Protein AF-A0A932N4Z3-F1 (afdb_monomer_lite)

Structure (mmCIF, N/CA/C/O backbone):
data_AF-A0A932N4Z3-F1
#
_entry.id   AF-A0A932N4Z3-F1
#
loop_
_atom_site.group_PDB
_atom_site.id
_atom_site.type_symbol
_atom_site.label_atom_id
_atom_site.label_alt_id
_atom_site.label_comp_id
_atom_site.label_asym_id
_atom_site.label_entity_id
_atom_site.label_seq_id
_atom_site.pdbx_PDB_ins_code
_atom_site.Cartn_x
_atom_site.Cartn_y
_atom_site.Cartn_z
_atom_site.occupancy
_atom_site.B_iso_or_equiv
_atom_site.auth_seq_id
_atom_site.auth_comp_id
_atom_site.auth_asym_id
_atom_site.auth_atom_id
_atom_site.pdbx_PDB_model_num
ATOM 1 N N . MET A 1 1 ? -6.046 12.606 -3.246 1.00 59.09 1 MET A N 1
ATOM 2 C CA . MET A 1 1 ? -4.995 11.668 -2.800 1.00 59.09 1 MET A CA 1
ATOM 3 C C . MET A 1 1 ? -4.104 11.372 -3.990 1.00 59.09 1 MET A C 1
ATOM 5 O O . MET A 1 1 ? -4.649 11.216 -5.079 1.00 59.09 1 MET A O 1
ATOM 9 N N . GLY A 1 2 ? -2.785 11.399 -3.801 1.00 78.94 2 GLY A N 1
ATOM 10 C CA . GLY A 1 2 ? -1.809 11.045 -4.831 1.00 78.94 2 GLY A CA 1
ATOM 11 C C . GLY A 1 2 ? -1.187 9.676 -4.557 1.00 78.94 2 GLY A C 1
ATOM 12 O O . GLY A 1 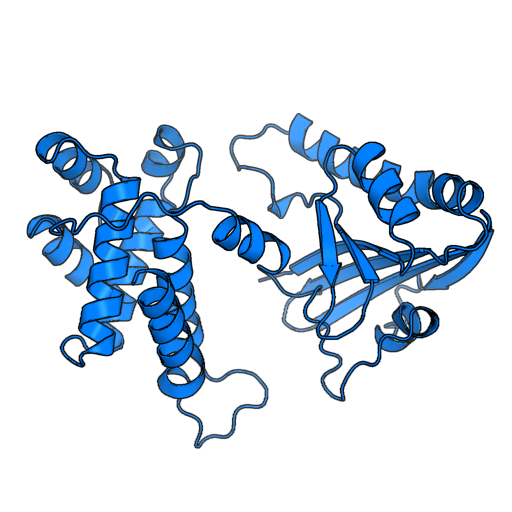2 ? -1.298 9.167 -3.442 1.00 78.94 2 GLY A O 1
ATOM 13 N N . TYR A 1 3 ? -0.580 9.077 -5.574 1.00 85.31 3 TYR A N 1
ATOM 14 C CA . TYR A 1 3 ? 0.259 7.887 -5.458 1.00 85.31 3 TYR A CA 1
ATOM 15 C C . TYR A 1 3 ? 1.527 8.113 -6.272 1.00 85.31 3 TYR A C 1
ATOM 17 O O . TYR A 1 3 ? 1.455 8.639 -7.381 1.00 85.31 3 TYR A O 1
ATOM 25 N N . GLN A 1 4 ? 2.669 7.708 -5.730 1.00 91.62 4 GLN A N 1
ATOM 26 C CA . GLN A 1 4 ? 3.950 7.813 -6.409 1.00 91.62 4 GLN A CA 1
ATOM 27 C C . GLN A 1 4 ? 4.722 6.502 -6.282 1.00 91.62 4 GLN A C 1
ATOM 29 O O . GLN A 1 4 ? 4.824 5.930 -5.194 1.00 91.62 4 GLN A O 1
ATOM 34 N N . PHE A 1 5 ? 5.294 6.050 -7.393 1.00 94.69 5 PHE A N 1
ATOM 35 C CA . PHE A 1 5 ? 6.191 4.901 -7.444 1.00 94.69 5 PHE A CA 1
ATOM 36 C C . PHE A 1 5 ? 7.445 5.277 -8.218 1.00 94.69 5 PHE A C 1
ATOM 38 O O . PHE A 1 5 ? 7.355 5.799 -9.322 1.00 94.69 5 PHE A O 1
ATOM 45 N N . GLN A 1 6 ? 8.610 4.938 -7.679 1.00 96.12 6 GLN A N 1
ATOM 46 C CA . GLN A 1 6 ? 9.860 4.936 -8.429 1.00 96.12 6 GLN A CA 1
ATOM 47 C C . GLN A 1 6 ? 10.565 3.620 -8.175 1.00 96.12 6 GLN A C 1
ATOM 49 O O . GLN A 1 6 ? 10.565 3.127 -7.049 1.00 96.12 6 GLN A O 1
ATOM 54 N N . GLY A 1 7 ? 11.148 3.033 -9.211 1.00 97.19 7 GLY A N 1
ATOM 55 C CA . GLY A 1 7 ? 11.779 1.735 -9.058 1.00 97.19 7 GLY A CA 1
ATOM 56 C C . GLY A 1 7 ? 12.125 1.069 -10.372 1.00 97.19 7 GLY A C 1
ATOM 57 O O . GLY A 1 7 ? 11.931 1.634 -11.447 1.00 97.19 7 GLY A O 1
ATOM 58 N N . LEU A 1 8 ? 12.630 -0.159 -10.282 1.00 97.56 8 LEU A N 1
ATOM 59 C CA . LEU A 1 8 ? 12.941 -0.977 -11.450 1.00 97.56 8 LEU A CA 1
ATOM 60 C C . LEU A 1 8 ? 12.200 -2.310 -11.427 1.00 97.56 8 LEU A C 1
ATOM 62 O O . LEU A 1 8 ? 11.891 -2.868 -10.375 1.00 97.56 8 LEU A O 1
ATOM 66 N N . LEU A 1 9 ? 11.967 -2.837 -12.621 1.00 98.44 9 LEU A N 1
ATOM 67 C CA . LEU A 1 9 ? 11.373 -4.136 -12.871 1.00 98.44 9 LEU A CA 1
ATOM 68 C C . LEU A 1 9 ? 12.342 -4.985 -13.694 1.00 98.44 9 LEU A C 1
ATOM 70 O O . LEU A 1 9 ? 12.965 -4.504 -14.645 1.00 98.44 9 LEU A O 1
ATOM 74 N N . THR A 1 10 ? 12.467 -6.260 -13.338 1.00 98.56 10 THR A N 1
ATOM 75 C CA . THR A 1 10 ? 13.260 -7.238 -14.091 1.00 98.56 10 THR A CA 1
ATOM 76 C C . THR A 1 10 ? 12.755 -8.666 -13.889 1.00 98.56 10 THR A C 1
ATOM 78 O O . THR A 1 10 ? 12.252 -9.015 -12.825 1.00 98.56 10 THR A O 1
ATOM 81 N N . THR A 1 11 ? 12.918 -9.530 -14.890 1.00 98.25 11 THR A N 1
ATOM 82 C CA . THR A 1 11 ? 12.701 -10.981 -14.739 1.00 98.25 11 THR A CA 1
ATOM 83 C C . THR A 1 11 ? 13.913 -11.690 -14.120 1.00 98.25 11 THR A C 1
ATOM 85 O O . THR A 1 11 ? 13.844 -12.876 -13.801 1.00 98.25 11 THR A O 1
ATOM 88 N N . HIS A 1 12 ? 15.038 -10.988 -13.933 1.00 98.31 12 HIS A N 1
ATOM 89 C CA . HIS A 1 12 ? 16.293 -11.574 -13.470 1.00 98.31 12 HIS A CA 1
ATOM 90 C C . HIS A 1 12 ? 16.444 -11.479 -11.944 1.00 98.31 12 HIS A C 1
ATOM 92 O O . HIS A 1 12 ? 16.801 -10.431 -11.404 1.00 98.31 12 HIS A O 1
ATOM 98 N N . ALA A 1 13 ? 16.246 -12.601 -11.246 1.00 97.94 13 ALA A N 1
ATOM 99 C CA . ALA A 1 13 ? 16.293 -12.669 -9.781 1.00 97.94 13 ALA A CA 1
ATOM 100 C C . ALA A 1 13 ? 17.602 -12.120 -9.183 1.00 97.94 13 ALA A C 1
ATOM 102 O O . ALA A 1 13 ? 17.566 -11.347 -8.227 1.00 97.94 13 ALA A O 1
ATOM 103 N N . ASP A 1 14 ? 18.756 -12.464 -9.766 1.00 98.38 14 ASP A N 1
ATOM 104 C CA . ASP A 1 14 ? 20.044 -11.999 -9.233 1.00 98.38 14 ASP A CA 1
ATOM 105 C C . ASP A 1 14 ? 20.245 -10.487 -9.394 1.00 98.38 14 ASP A C 1
ATOM 107 O O . ASP A 1 14 ? 20.866 -9.869 -8.533 1.00 98.38 14 ASP A O 1
ATOM 111 N N . ALA A 1 15 ? 19.678 -9.875 -10.441 1.00 98.31 15 ALA A N 1
ATOM 112 C CA . ALA A 1 15 ? 19.762 -8.432 -10.641 1.00 98.31 15 ALA A CA 1
ATOM 113 C C . ALA A 1 15 ? 18.883 -7.695 -9.620 1.00 98.31 15 ALA A C 1
ATOM 115 O O . ALA A 1 15 ? 19.320 -6.709 -9.031 1.00 98.31 15 ALA A O 1
ATOM 116 N N . ALA A 1 16 ? 17.681 -8.215 -9.343 1.00 98.06 16 ALA A N 1
ATOM 117 C CA . ALA A 1 16 ? 16.812 -7.692 -8.289 1.00 98.06 16 ALA A CA 1
ATOM 118 C C . ALA A 1 16 ? 17.456 -7.823 -6.897 1.00 98.06 16 ALA A C 1
ATOM 120 O O . ALA A 1 16 ? 17.446 -6.879 -6.113 1.00 98.06 16 ALA A O 1
ATOM 121 N N . LYS A 1 17 ? 18.094 -8.962 -6.608 1.00 96.94 17 LYS A N 1
ATOM 122 C CA . LYS A 1 17 ? 18.828 -9.168 -5.354 1.00 96.94 17 LYS A CA 1
ATOM 123 C C . LYS A 1 17 ? 20.043 -8.245 -5.230 1.00 96.94 17 LYS A C 1
ATOM 125 O O . LYS A 1 17 ? 20.313 -7.721 -4.153 1.00 96.94 17 LYS A O 1
ATOM 130 N N . ALA A 1 18 ? 20.786 -8.040 -6.316 1.00 98.00 18 ALA A N 1
ATOM 131 C CA . ALA A 1 18 ? 21.909 -7.108 -6.329 1.00 98.00 18 ALA A CA 1
ATOM 132 C C . ALA A 1 18 ? 21.445 -5.660 -6.106 1.00 98.00 18 ALA A C 1
ATOM 134 O O . ALA A 1 18 ? 22.102 -4.925 -5.374 1.00 98.00 18 ALA A O 1
ATOM 135 N N . ALA A 1 19 ? 20.298 -5.273 -6.674 1.00 97.50 19 ALA A N 1
ATOM 136 C CA . ALA A 1 19 ? 19.660 -3.984 -6.420 1.00 97.50 19 ALA A CA 1
ATOM 137 C C . ALA A 1 19 ? 19.316 -3.791 -4.932 1.00 97.50 19 ALA A C 1
ATOM 139 O O . ALA A 1 19 ? 19.702 -2.780 -4.352 1.00 97.50 19 ALA A O 1
ATOM 140 N N . GLU A 1 20 ? 18.673 -4.778 -4.298 1.00 94.81 20 GLU A N 1
ATOM 141 C CA . GLU A 1 20 ? 18.343 -4.764 -2.861 1.00 94.81 20 GLU A CA 1
ATOM 142 C C . GLU A 1 20 ? 19.580 -4.557 -1.976 1.00 94.81 20 GLU A C 1
ATOM 144 O O . GLU A 1 20 ? 19.581 -3.766 -1.037 1.00 94.81 20 GLU A O 1
ATOM 149 N N . GLN A 1 21 ? 20.667 -5.266 -2.291 1.00 94.25 21 GLN A N 1
ATOM 150 C CA . GLN A 1 21 ? 21.916 -5.185 -1.532 1.00 94.25 21 GLN A CA 1
ATOM 151 C C . GLN A 1 21 ? 22.651 -3.860 -1.745 1.00 94.25 21 GLN A C 1
ATOM 153 O O . GLN A 1 21 ? 23.374 -3.408 -0.856 1.00 94.25 21 GLN A O 1
ATOM 158 N N . ARG A 1 22 ? 22.502 -3.265 -2.933 1.00 96.56 22 ARG A N 1
ATOM 159 C CA . ARG A 1 22 ? 23.161 -2.018 -3.331 1.00 96.56 22 ARG A CA 1
ATOM 160 C C . ARG A 1 22 ? 22.462 -0.794 -2.761 1.00 96.56 22 ARG A C 1
ATOM 162 O O . ARG A 1 22 ? 23.139 0.116 -2.290 1.00 96.56 22 ARG A O 1
ATOM 169 N N . TRP A 1 23 ? 21.135 -0.776 -2.799 1.00 95.62 23 TRP A N 1
ATOM 170 C CA . TRP A 1 23 ? 20.321 0.375 -2.427 1.00 95.62 23 TRP A CA 1
ATOM 171 C C . TRP A 1 23 ? 19.527 0.054 -1.171 1.00 95.62 23 TRP A C 1
ATOM 173 O O . TRP A 1 23 ? 18.443 -0.522 -1.215 1.00 95.62 23 TRP A O 1
ATOM 183 N N . ARG A 1 24 ? 20.106 0.437 -0.032 1.00 86.81 24 ARG A N 1
ATOM 184 C CA . ARG A 1 24 ? 19.730 -0.008 1.317 1.00 86.81 24 ARG A CA 1
ATOM 185 C C . ARG A 1 24 ? 18.252 0.171 1.667 1.00 86.81 24 ARG A C 1
ATOM 187 O O . ARG A 1 24 ? 17.744 -0.569 2.503 1.00 86.81 24 ARG A O 1
ATOM 194 N N . TYR A 1 25 ? 17.607 1.182 1.100 1.00 87.44 25 TYR A N 1
ATOM 195 C CA . TYR A 1 25 ? 16.218 1.524 1.404 1.00 87.44 25 TYR A CA 1
ATOM 196 C C . TYR A 1 25 ? 15.229 1.055 0.335 1.00 87.44 25 TYR A C 1
ATOM 198 O O . TYR A 1 25 ? 14.056 1.404 0.407 1.00 87.44 25 TYR A O 1
ATOM 206 N N . CYS A 1 26 ? 15.687 0.298 -0.664 1.00 93.00 26 CYS A N 1
ATOM 207 C CA . CYS A 1 26 ? 14.792 -0.289 -1.647 1.00 93.00 26 CYS A CA 1
ATOM 208 C C . CYS A 1 26 ? 14.149 -1.574 -1.119 1.00 93.00 26 CYS A C 1
ATOM 210 O O . CYS A 1 26 ? 14.788 -2.370 -0.434 1.00 93.00 26 CYS A O 1
ATOM 212 N N . GLU A 1 27 ? 12.896 -1.803 -1.501 1.00 93.31 27 GLU A N 1
ATOM 213 C CA . GLU A 1 27 ? 12.153 -3.024 -1.182 1.00 93.31 27 GLU A CA 1
ATOM 214 C C . GLU A 1 27 ? 12.010 -3.887 -2.435 1.00 93.31 27 GLU A C 1
ATOM 216 O O . GLU A 1 27 ? 11.616 -3.388 -3.491 1.00 93.31 27 GLU A O 1
ATOM 221 N N . VAL A 1 28 ? 12.303 -5.186 -2.328 1.00 95.31 28 VAL A N 1
ATOM 222 C CA . VAL A 1 28 ? 12.132 -6.139 -3.432 1.00 95.31 28 VAL A CA 1
ATOM 223 C C . VAL A 1 28 ? 10.940 -7.040 -3.178 1.00 95.31 28 VAL A C 1
ATOM 225 O O . VAL A 1 28 ? 10.828 -7.674 -2.132 1.00 95.31 28 VAL A O 1
ATOM 228 N N . LYS A 1 29 ? 10.070 -7.152 -4.181 1.00 95.06 29 LYS A N 1
ATOM 229 C CA . LYS A 1 29 ? 8.925 -8.061 -4.165 1.00 95.06 29 LYS A CA 1
ATOM 230 C C . LYS A 1 29 ? 8.888 -8.887 -5.443 1.00 95.06 29 LYS A C 1
ATOM 232 O O . LYS A 1 29 ? 9.129 -8.379 -6.540 1.00 95.06 29 LYS A O 1
ATOM 237 N N . ARG A 1 30 ? 8.589 -10.180 -5.307 1.00 95.25 30 ARG A N 1
ATOM 238 C CA . ARG A 1 30 ? 8.320 -11.051 -6.455 1.00 95.25 30 ARG A CA 1
ATOM 239 C C . ARG A 1 30 ? 6.863 -10.887 -6.870 1.00 95.25 30 ARG A C 1
ATOM 241 O O . ARG A 1 30 ? 5.971 -10.934 -6.029 1.00 95.25 30 ARG A O 1
ATOM 248 N N . VAL A 1 31 ? 6.634 -10.699 -8.160 1.00 94.62 31 VAL A N 1
ATOM 249 C CA . VAL A 1 31 ? 5.303 -10.638 -8.766 1.00 94.62 31 VAL A CA 1
ATOM 250 C C . VAL A 1 31 ? 5.070 -11.962 -9.485 1.00 94.62 31 VAL A C 1
ATOM 252 O O . VAL A 1 31 ? 5.997 -12.511 -10.080 1.00 94.62 31 VAL A O 1
ATOM 255 N N . HIS A 1 32 ? 3.850 -12.488 -9.393 1.00 92.25 32 HIS A N 1
ATOM 256 C CA . HIS A 1 32 ? 3.457 -13.743 -10.040 1.00 92.25 32 HIS A CA 1
ATOM 257 C C . HIS A 1 32 ? 2.106 -13.672 -10.750 1.00 92.25 32 HIS A C 1
ATOM 259 O O . HIS A 1 32 ? 1.894 -14.390 -11.722 1.00 92.25 32 HIS A O 1
ATOM 265 N N . GLU A 1 33 ? 1.190 -12.830 -10.267 1.00 86.31 33 GLU A N 1
ATOM 266 C CA . GLU A 1 33 ? -0.199 -12.816 -10.736 1.00 86.31 33 GLU A CA 1
ATOM 267 C C . GLU A 1 33 ? -0.342 -12.194 -12.129 1.00 86.31 33 GLU A C 1
ATOM 269 O O . GLU A 1 33 ? -0.968 -12.782 -13.007 1.00 86.31 33 GLU A O 1
ATOM 274 N N . GLN A 1 34 ? 0.262 -11.023 -12.352 1.00 90.44 34 GLN A N 1
ATOM 275 C CA . GLN A 1 34 ? 0.192 -10.313 -13.638 1.00 90.44 34 GLN A CA 1
ATOM 276 C C . GLN A 1 34 ? 1.437 -10.512 -14.515 1.00 90.44 34 GLN A C 1
ATOM 278 O O . GLN A 1 34 ? 1.412 -10.232 -15.713 1.00 90.44 34 GLN A O 1
ATOM 283 N N . TRP A 1 35 ? 2.540 -10.959 -13.913 1.00 94.88 35 TRP A N 1
ATOM 284 C CA . TRP A 1 35 ? 3.847 -11.131 -14.543 1.00 94.88 35 TRP A CA 1
ATOM 285 C C . TRP A 1 35 ? 4.767 -11.901 -13.588 1.00 94.88 35 TRP A C 1
ATOM 287 O O . TRP A 1 35 ? 4.719 -11.626 -12.394 1.00 94.88 35 TRP A O 1
ATOM 297 N N . ASP A 1 36 ? 5.586 -12.836 -14.090 1.00 96.44 36 ASP A N 1
ATOM 298 C CA . ASP A 1 36 ? 6.591 -13.558 -13.286 1.00 96.44 36 ASP A CA 1
ATOM 299 C C . ASP A 1 36 ? 7.927 -12.811 -13.329 1.00 96.44 36 ASP A C 1
ATOM 301 O O . ASP A 1 36 ? 8.689 -12.896 -14.297 1.00 96.44 36 ASP A O 1
ATOM 305 N N . GLY A 1 37 ? 8.196 -12.045 -12.278 1.00 97.62 37 GLY A N 1
ATOM 306 C CA . GLY A 1 37 ? 9.396 -11.230 -12.180 1.00 97.62 37 GLY A CA 1
ATOM 307 C C . GLY A 1 37 ? 9.523 -10.527 -10.839 1.00 97.62 37 GLY A C 1
ATOM 308 O O . GLY A 1 37 ? 8.899 -10.908 -9.850 1.00 97.62 37 GLY A O 1
ATOM 309 N N . PHE A 1 38 ? 10.371 -9.510 -10.792 1.00 98.25 38 PHE A N 1
ATOM 310 C CA . PHE A 1 38 ? 10.728 -8.796 -9.576 1.00 98.25 38 PHE A CA 1
ATOM 311 C C . PHE A 1 38 ? 10.528 -7.303 -9.766 1.00 98.25 38 PHE A C 1
ATOM 313 O O . PHE A 1 38 ? 10.906 -6.738 -10.795 1.00 98.25 38 PHE A O 1
ATOM 320 N N . ILE A 1 39 ? 9.964 -6.676 -8.743 1.00 97.62 39 ILE A N 1
ATOM 321 C CA . ILE A 1 39 ? 9.861 -5.231 -8.617 1.00 97.62 39 ILE A CA 1
ATOM 322 C C . ILE A 1 39 ? 10.751 -4.781 -7.464 1.00 97.62 39 ILE A C 1
ATOM 324 O O . ILE A 1 39 ? 10.721 -5.368 -6.383 1.00 97.62 39 ILE A O 1
ATOM 328 N N . VAL A 1 40 ? 11.555 -3.755 -7.713 1.00 97.31 40 VAL A N 1
ATOM 329 C CA . VAL A 1 40 ? 12.365 -3.069 -6.708 1.00 97.31 40 VAL A CA 1
ATOM 330 C C . VAL A 1 40 ? 11.802 -1.664 -6.577 1.00 97.31 40 VAL A C 1
ATOM 332 O O . VAL A 1 40 ? 11.858 -0.895 -7.536 1.00 97.31 40 VAL A O 1
ATOM 335 N N . ARG A 1 41 ? 11.229 -1.342 -5.421 1.00 96.00 41 ARG A N 1
ATOM 336 C CA . ARG A 1 41 ? 10.663 -0.028 -5.106 1.00 96.00 41 ARG A CA 1
ATOM 337 C C . ARG A 1 41 ? 11.712 0.823 -4.399 1.00 96.00 41 ARG A C 1
ATOM 339 O O . ARG A 1 41 ? 12.263 0.386 -3.394 1.00 96.00 41 ARG A O 1
ATOM 346 N N . CYS A 1 42 ? 11.940 2.036 -4.892 1.00 95.44 42 CYS A N 1
ATOM 347 C CA . CYS A 1 42 ? 12.654 3.084 -4.172 1.00 95.44 42 CYS A CA 1
ATOM 348 C C . CYS A 1 42 ? 11.817 3.580 -2.982 1.00 95.44 42 CYS A C 1
ATOM 350 O O . CYS A 1 42 ? 10.585 3.607 -3.079 1.00 95.44 42 CYS A O 1
ATOM 352 N N . PRO A 1 43 ? 12.461 4.036 -1.895 1.00 89.50 43 PRO A N 1
ATOM 353 C CA . PRO A 1 43 ? 11.739 4.695 -0.813 1.00 89.50 43 PRO A CA 1
ATOM 354 C C . PRO A 1 43 ? 11.033 5.956 -1.333 1.00 89.50 43 PRO A C 1
ATOM 356 O O . PRO A 1 43 ? 11.540 6.632 -2.230 1.00 89.50 43 PRO A O 1
ATOM 359 N N . ASN A 1 44 ? 9.872 6.276 -0.769 1.00 88.44 44 ASN A N 1
ATOM 360 C CA . ASN A 1 44 ? 9.127 7.499 -1.042 1.00 88.44 44 ASN A CA 1
ATOM 361 C C . ASN A 1 44 ? 9.169 8.417 0.189 1.00 88.44 44 ASN A C 1
ATOM 363 O O . ASN A 1 44 ? 9.187 7.946 1.321 1.00 88.44 44 ASN A O 1
ATOM 367 N N . VAL A 1 45 ? 9.154 9.735 -0.006 1.00 84.38 45 VAL A N 1
ATOM 368 C CA . VAL A 1 45 ? 9.012 10.689 1.105 1.00 84.38 45 VAL A CA 1
ATOM 369 C C . VAL A 1 45 ? 7.693 10.528 1.857 1.00 84.38 45 VAL A C 1
ATOM 371 O O . VAL A 1 45 ? 7.648 10.793 3.052 1.00 84.38 45 VAL A O 1
ATOM 374 N N . ASP A 1 46 ? 6.653 10.023 1.193 1.00 81.62 46 ASP A N 1
ATOM 375 C CA . ASP A 1 46 ? 5.391 9.643 1.829 1.00 81.62 46 ASP A CA 1
ATOM 376 C C . ASP A 1 46 ? 5.549 8.446 2.791 1.00 81.62 46 ASP A C 1
ATOM 378 O O . ASP A 1 46 ? 4.671 8.216 3.625 1.00 81.62 46 ASP A O 1
ATOM 382 N N . ASP A 1 47 ? 6.665 7.706 2.711 1.00 77.50 47 ASP A N 1
ATOM 383 C CA . ASP A 1 47 ? 7.011 6.638 3.657 1.00 77.50 47 ASP A CA 1
ATOM 384 C C . ASP A 1 47 ? 7.679 7.177 4.931 1.00 77.50 47 ASP A C 1
ATOM 386 O O . ASP A 1 47 ? 7.791 6.439 5.915 1.00 77.50 47 ASP A O 1
ATOM 390 N N . LEU A 1 48 ? 8.127 8.441 4.936 1.00 74.88 48 LEU A N 1
ATOM 391 C CA . LEU A 1 48 ? 8.777 9.036 6.101 1.00 74.88 48 LEU A CA 1
ATOM 392 C C . LEU A 1 48 ? 7.785 9.253 7.226 1.00 74.88 48 LEU A C 1
ATOM 394 O O . LEU A 1 48 ? 6.656 9.713 7.050 1.00 74.88 48 LEU A O 1
ATOM 398 N N . HIS A 1 49 ? 8.265 9.010 8.433 1.00 63.16 49 HIS A N 1
ATOM 399 C CA . HIS A 1 49 ? 7.569 9.349 9.653 1.00 63.16 49 HIS A CA 1
ATOM 400 C C . HIS A 1 49 ? 7.575 10.881 9.821 1.00 63.16 49 HIS A C 1
ATOM 402 O O . HIS A 1 49 ? 8.642 11.477 9.819 1.00 63.16 49 HIS A O 1
ATOM 408 N N . PRO A 1 50 ? 6.447 11.572 10.071 1.00 62.41 50 PRO A N 1
ATOM 409 C CA . PRO A 1 50 ? 6.462 13.037 10.251 1.00 62.41 50 PRO A CA 1
ATOM 410 C C . PRO A 1 50 ? 7.253 13.608 11.451 1.00 62.41 50 PRO A C 1
ATOM 412 O O . PRO A 1 50 ? 7.134 14.795 11.732 1.00 62.41 50 PRO A O 1
ATOM 415 N N . THR A 1 51 ? 7.997 12.789 12.210 1.00 54.22 51 THR A N 1
ATOM 416 C CA . THR A 1 51 ? 9.030 13.285 13.155 1.00 54.22 51 THR A CA 1
ATOM 417 C C . THR A 1 51 ? 10.451 13.037 12.664 1.00 54.22 51 THR A C 1
ATOM 419 O O . THR A 1 51 ? 11.397 13.396 13.364 1.00 54.22 51 THR A O 1
ATOM 422 N N . GLU A 1 52 ? 10.614 12.352 11.537 1.00 72.81 52 GLU A N 1
ATOM 423 C CA . GLU A 1 52 ? 11.886 12.322 10.847 1.00 72.81 52 GLU A CA 1
ATOM 424 C C . GLU A 1 52 ? 12.215 13.735 10.382 1.00 72.81 52 GLU A C 1
ATOM 426 O O . GLU A 1 52 ? 11.346 14.531 10.019 1.00 72.81 52 GLU A O 1
ATOM 431 N N . ASP A 1 53 ? 13.490 14.064 10.504 1.00 80.81 53 ASP A N 1
ATOM 432 C CA . ASP A 1 53 ? 13.993 15.382 10.191 1.00 80.81 53 ASP A CA 1
ATOM 433 C C . ASP A 1 53 ? 14.201 15.551 8.683 1.00 80.81 53 ASP A C 1
ATOM 435 O O . ASP A 1 53 ? 14.085 14.624 7.877 1.00 80.81 53 ASP A O 1
ATOM 439 N N . GLU A 1 54 ? 14.541 16.775 8.295 1.00 87.75 54 GLU A N 1
ATOM 440 C CA . GLU A 1 54 ? 14.893 17.1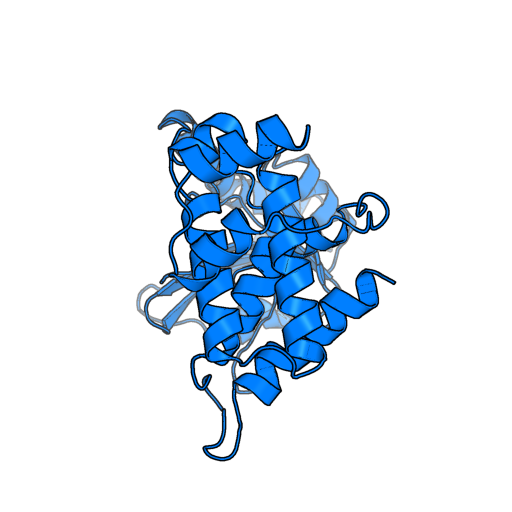21 6.919 1.00 87.75 54 GLU A CA 1
ATOM 441 C C . GLU A 1 54 ? 16.010 16.217 6.369 1.00 87.75 54 GLU A C 1
ATOM 443 O O . GLU A 1 54 ? 15.961 15.807 5.211 1.00 87.75 54 GLU A O 1
ATOM 448 N N . ALA A 1 55 ? 16.945 15.781 7.221 1.00 87.44 55 ALA A N 1
ATOM 449 C CA . ALA A 1 55 ? 18.011 14.868 6.828 1.00 87.44 55 ALA A CA 1
ATOM 450 C C . ALA A 1 55 ? 17.493 13.480 6.403 1.00 87.44 55 ALA A C 1
ATOM 452 O O . ALA A 1 55 ? 18.152 12.795 5.621 1.00 87.44 55 ALA A O 1
ATOM 453 N N . ALA A 1 56 ? 16.345 13.016 6.903 1.00 83.06 56 ALA A N 1
ATOM 454 C CA . ALA A 1 56 ? 15.720 11.784 6.418 1.00 83.06 56 ALA A CA 1
ATOM 455 C C . ALA A 1 56 ? 15.097 11.950 5.032 1.00 83.06 56 ALA A C 1
ATOM 457 O O . ALA A 1 56 ? 15.281 11.080 4.181 1.00 83.06 56 ALA A O 1
ATOM 458 N N . CYS A 1 57 ? 14.446 13.092 4.790 1.00 86.62 57 CYS A N 1
ATOM 459 C CA . CYS A 1 57 ? 13.954 13.460 3.463 1.00 86.62 57 CYS A CA 1
ATOM 460 C C . CYS A 1 57 ? 15.100 13.477 2.451 1.00 86.62 57 CYS A C 1
ATOM 462 O O . CYS A 1 57 ? 15.011 12.838 1.403 1.00 86.62 57 CYS A O 1
ATOM 464 N N . GLU A 1 58 ? 16.207 14.137 2.794 1.00 89.50 58 GLU A N 1
ATOM 465 C CA . GLU A 1 58 ? 17.403 14.197 1.950 1.00 89.50 58 GLU A CA 1
ATOM 466 C C . GLU A 1 58 ? 17.970 12.807 1.643 1.00 89.50 58 GLU A C 1
ATOM 468 O O . GLU A 1 58 ? 18.305 12.534 0.493 1.00 89.50 58 GLU A O 1
ATOM 473 N N . ARG A 1 59 ? 18.022 11.893 2.627 1.00 89.38 59 ARG A N 1
ATOM 474 C CA . ARG A 1 59 ? 18.477 10.508 2.398 1.00 89.38 59 ARG A CA 1
ATOM 475 C C . ARG A 1 59 ? 17.595 9.755 1.406 1.00 89.38 59 ARG A C 1
ATOM 477 O O . ARG A 1 59 ? 18.124 8.989 0.604 1.00 89.38 59 ARG A O 1
ATOM 484 N N . ILE A 1 60 ? 16.277 9.943 1.462 1.00 90.00 60 ILE A N 1
ATOM 485 C CA . ILE A 1 60 ? 15.354 9.301 0.518 1.00 90.00 60 ILE A CA 1
ATOM 486 C C . ILE A 1 60 ? 15.560 9.847 -0.889 1.00 90.00 60 ILE A C 1
ATOM 488 O O . ILE A 1 60 ? 15.752 9.056 -1.811 1.00 90.00 60 ILE A O 1
ATOM 492 N N . TYR A 1 61 ? 15.596 11.171 -1.051 1.00 90.81 61 TYR A N 1
ATOM 493 C CA . TYR A 1 61 ? 15.860 11.779 -2.356 1.00 90.81 61 TYR A CA 1
ATOM 494 C C . TYR A 1 61 ? 17.210 11.334 -2.919 1.00 90.81 61 TYR A C 1
ATOM 496 O O . TYR A 1 61 ? 17.285 10.902 -4.068 1.00 90.81 61 TYR A O 1
ATOM 504 N N . GLN A 1 62 ? 18.251 11.329 -2.084 1.00 92.25 62 GLN A N 1
ATOM 505 C CA . GLN A 1 62 ? 19.563 10.824 -2.468 1.00 92.25 62 GLN A CA 1
ATOM 506 C C . GLN A 1 62 ? 19.491 9.358 -2.916 1.00 92.25 62 GLN A C 1
ATOM 508 O O . GLN A 1 62 ? 20.071 9.010 -3.940 1.00 92.25 62 GLN A O 1
ATOM 513 N N . GLN A 1 63 ? 18.766 8.492 -2.199 1.00 92.44 63 GLN A N 1
ATOM 514 C CA . GLN A 1 63 ? 18.632 7.091 -2.599 1.00 92.44 63 GLN A CA 1
ATOM 515 C C . GLN A 1 63 ? 17.916 6.945 -3.948 1.00 92.44 63 GLN A C 1
ATOM 517 O O . GLN A 1 63 ? 18.310 6.093 -4.745 1.00 92.44 63 GLN A O 1
ATOM 522 N N . MET A 1 64 ? 16.881 7.749 -4.209 1.00 92.50 64 MET A N 1
ATOM 523 C CA . MET A 1 64 ? 16.161 7.751 -5.488 1.00 92.50 64 MET A CA 1
ATOM 524 C C . MET A 1 64 ? 17.089 8.139 -6.648 1.00 92.50 64 MET A C 1
ATOM 526 O O . MET A 1 64 ? 17.060 7.488 -7.695 1.00 92.50 64 MET A O 1
ATOM 530 N N . ASP A 1 65 ? 17.949 9.140 -6.445 1.00 93.31 65 ASP A N 1
ATOM 531 C CA . ASP A 1 65 ? 18.959 9.552 -7.425 1.00 93.31 65 ASP A CA 1
ATOM 532 C C . ASP A 1 65 ? 20.035 8.472 -7.617 1.00 93.31 65 ASP A C 1
ATOM 534 O O . ASP A 1 65 ? 20.341 8.099 -8.748 1.00 93.31 65 ASP A O 1
ATOM 538 N N . GLU A 1 66 ? 20.535 7.869 -6.534 1.00 95.12 66 GLU A N 1
ATOM 539 C CA . GLU A 1 66 ? 21.506 6.765 -6.585 1.00 95.12 66 GLU A CA 1
ATOM 540 C C . GLU A 1 66 ? 20.990 5.545 -7.360 1.00 95.12 66 GLU A C 1
ATOM 542 O O . GLU A 1 66 ? 21.772 4.845 -8.012 1.00 95.12 66 GLU A O 1
ATOM 547 N N . VAL A 1 67 ? 19.685 5.263 -7.295 1.00 95.88 67 VAL A N 1
ATOM 548 C CA . VAL A 1 67 ? 19.062 4.191 -8.084 1.00 95.88 67 VAL A CA 1
ATOM 549 C C . VAL A 1 67 ? 19.063 4.554 -9.566 1.00 95.88 67 VAL A C 1
ATOM 551 O O . VAL A 1 67 ? 19.467 3.733 -10.393 1.00 95.88 67 VAL A O 1
ATOM 554 N N . LYS A 1 68 ? 18.654 5.782 -9.912 1.00 93.69 68 LYS A N 1
ATOM 555 C CA . LYS A 1 68 ? 18.627 6.270 -11.301 1.00 93.69 68 LYS A CA 1
ATOM 556 C C . LYS A 1 68 ? 20.029 6.289 -11.914 1.00 93.69 68 LYS A C 1
ATOM 558 O O . LYS A 1 68 ? 20.223 5.741 -13.000 1.00 93.69 68 LYS A O 1
ATOM 563 N N . ASP A 1 69 ? 21.006 6.834 -11.198 1.00 95.56 69 ASP A N 1
ATOM 564 C CA . ASP A 1 69 ? 22.398 6.939 -11.646 1.00 95.56 69 ASP A CA 1
ATOM 565 C C . ASP A 1 69 ? 23.098 5.572 -11.687 1.00 95.56 69 ASP A C 1
ATOM 567 O O . ASP A 1 69 ? 23.881 5.279 -12.595 1.00 95.56 69 ASP A O 1
ATOM 571 N N . GLY A 1 70 ? 22.796 4.694 -10.725 1.00 97.44 70 GLY A N 1
ATOM 572 C CA . GLY A 1 70 ? 23.391 3.362 -10.613 1.00 97.44 70 GLY A CA 1
ATOM 573 C C . GLY A 1 70 ? 22.791 2.307 -11.549 1.00 97.44 70 GLY A C 1
ATOM 574 O O . GLY A 1 70 ? 23.351 1.212 -11.668 1.00 97.44 70 GLY A O 1
ATOM 575 N N . LEU A 1 71 ? 21.678 2.605 -12.224 1.00 97.88 71 LEU A N 1
ATOM 576 C CA . LEU A 1 71 ? 20.930 1.645 -13.041 1.00 97.88 71 LEU A CA 1
ATOM 577 C C . LEU A 1 71 ? 21.758 1.055 -14.190 1.00 97.88 71 LEU A C 1
ATOM 579 O O . LEU A 1 71 ? 21.718 -0.154 -14.422 1.00 97.88 71 LEU A O 1
ATOM 583 N N . LEU A 1 72 ? 22.531 1.882 -14.900 1.00 98.44 72 LEU A N 1
ATOM 584 C CA . LEU A 1 72 ? 23.371 1.410 -16.008 1.00 98.44 72 LEU A CA 1
ATOM 585 C C . LEU A 1 72 ? 24.537 0.557 -15.510 1.00 98.44 72 LEU A C 1
ATOM 587 O O . LEU A 1 72 ? 24.847 -0.466 -16.114 1.00 98.44 72 LEU A O 1
ATOM 591 N N . ALA A 1 73 ? 25.138 0.918 -14.374 1.00 98.50 73 ALA A N 1
ATOM 592 C CA . ALA A 1 73 ? 26.173 0.095 -13.756 1.00 98.50 73 ALA A CA 1
ATOM 593 C C . ALA A 1 73 ? 25.618 -1.284 -13.358 1.00 98.50 73 ALA A C 1
ATOM 595 O O . ALA A 1 73 ? 26.229 -2.303 -13.670 1.00 98.50 73 ALA A O 1
ATOM 596 N N . LEU A 1 74 ? 24.421 -1.328 -12.757 1.00 98.50 74 LEU A N 1
ATOM 597 C CA . LEU A 1 74 ? 23.736 -2.588 -12.460 1.00 98.50 74 LEU A CA 1
ATOM 598 C C . LEU A 1 74 ? 23.447 -3.388 -13.741 1.00 98.50 74 LEU A C 1
ATOM 600 O O . LEU A 1 74 ? 23.717 -4.582 -13.795 1.00 98.50 74 LEU A O 1
ATOM 604 N N . SER A 1 75 ? 22.954 -2.740 -14.796 1.00 98.62 75 SER A N 1
ATOM 605 C CA . SER A 1 75 ? 22.690 -3.396 -16.082 1.00 98.62 75 SER A CA 1
ATOM 606 C C . SER A 1 75 ? 23.958 -3.974 -16.732 1.00 98.62 75 SER A C 1
ATOM 608 O O . SER A 1 75 ? 23.904 -5.035 -17.350 1.00 98.62 75 SER A O 1
ATOM 610 N N . ALA A 1 76 ? 25.112 -3.321 -16.574 1.00 98.56 76 ALA A N 1
ATOM 611 C CA . ALA A 1 76 ? 26.390 -3.810 -17.092 1.00 98.56 76 ALA A CA 1
ATOM 612 C C . ALA A 1 76 ? 26.875 -5.085 -16.376 1.00 98.56 76 ALA A C 1
ATOM 614 O O . ALA A 1 76 ? 27.497 -5.944 -17.000 1.00 98.56 76 ALA A O 1
ATOM 615 N N . GLU A 1 77 ? 26.576 -5.229 -15.082 1.00 98.56 77 GLU A N 1
ATOM 616 C CA . GLU A 1 77 ? 26.889 -6.436 -14.300 1.00 98.56 77 GLU A CA 1
ATOM 617 C C . GLU A 1 77 ? 26.037 -7.641 -14.714 1.00 98.56 77 GLU A C 1
ATOM 619 O O . GLU A 1 77 ? 26.489 -8.783 -14.622 1.00 98.56 77 GLU A O 1
ATOM 624 N N . PHE A 1 78 ? 24.828 -7.384 -15.216 1.00 98.50 78 PHE A N 1
ATOM 625 C CA . PHE A 1 78 ? 23.880 -8.397 -15.672 1.00 98.50 78 PHE A CA 1
ATOM 626 C C . PHE A 1 78 ? 23.523 -8.165 -17.148 1.00 98.50 78 PHE A C 1
ATOM 628 O O . PHE A 1 78 ? 22.403 -7.762 -17.458 1.00 98.50 78 PHE A O 1
ATOM 635 N N . PRO A 1 79 ? 24.438 -8.441 -18.098 1.00 98.12 79 PRO A N 1
ATOM 636 C CA . PRO A 1 79 ? 24.277 -8.035 -19.497 1.00 98.12 79 PRO A CA 1
ATOM 637 C C . PRO A 1 79 ? 23.121 -8.720 -20.236 1.00 98.12 79 PRO A C 1
ATOM 639 O O . PRO A 1 79 ? 22.721 -8.276 -21.309 1.00 98.12 79 PRO A O 1
ATOM 642 N N . THR A 1 80 ? 22.577 -9.802 -19.681 1.00 98.12 80 THR A N 1
ATOM 643 C CA . THR A 1 80 ? 21.388 -10.496 -20.194 1.00 98.12 80 THR A CA 1
ATOM 644 C C . THR A 1 80 ? 20.094 -10.054 -19.508 1.00 98.12 80 THR A C 1
ATOM 646 O O . THR A 1 80 ? 19.014 -10.429 -19.961 1.00 98.12 80 THR A O 1
ATOM 649 N N . ALA A 1 81 ? 20.179 -9.275 -18.426 1.00 98.31 81 ALA A N 1
ATOM 650 C CA . ALA A 1 81 ? 19.025 -8.764 -17.709 1.00 98.31 81 ALA A CA 1
ATOM 651 C C . ALA A 1 81 ? 18.566 -7.445 -18.330 1.00 98.31 81 ALA A C 1
ATOM 653 O O . ALA A 1 81 ? 19.268 -6.434 -18.299 1.00 98.31 81 ALA A O 1
ATOM 654 N N . LEU A 1 82 ? 17.340 -7.448 -18.845 1.00 98.62 82 LEU A N 1
ATOM 655 C CA . LEU A 1 82 ? 16.633 -6.209 -19.110 1.00 98.62 82 LEU A CA 1
ATOM 656 C C . LEU A 1 82 ? 16.169 -5.614 -17.774 1.00 98.62 82 LEU A C 1
ATOM 658 O O . LEU A 1 82 ? 15.471 -6.281 -17.000 1.00 98.62 82 LEU A O 1
ATOM 662 N N . LEU A 1 83 ? 16.538 -4.359 -17.531 1.00 98.62 83 LEU A N 1
ATOM 663 C CA . LEU A 1 83 ? 16.062 -3.567 -16.403 1.00 98.62 83 LEU A CA 1
ATOM 664 C C . LEU A 1 83 ? 15.150 -2.460 -16.936 1.00 98.62 83 LEU A C 1
ATOM 666 O O . LEU A 1 83 ? 15.558 -1.666 -17.783 1.00 98.62 83 LEU A O 1
ATOM 670 N N . VAL A 1 84 ? 13.916 -2.404 -16.446 1.00 98.38 84 VAL A N 1
ATOM 671 C CA . VAL A 1 84 ? 12.954 -1.354 -16.798 1.00 98.38 84 VAL A CA 1
ATOM 672 C C . VAL A 1 84 ? 12.757 -0.468 -15.585 1.00 98.38 84 VAL A C 1
ATOM 674 O O . VAL A 1 84 ? 12.164 -0.904 -14.606 1.00 98.38 84 VAL A O 1
ATOM 677 N N . PHE A 1 85 ? 13.256 0.763 -15.637 1.00 98.00 85 PHE A N 1
ATOM 678 C CA . PHE A 1 85 ? 12.984 1.754 -14.602 1.00 98.00 85 PHE A CA 1
ATOM 679 C C . PHE A 1 85 ? 11.691 2.494 -14.922 1.00 98.00 85 PHE A C 1
ATOM 681 O O . PHE A 1 85 ? 11.481 2.888 -16.073 1.00 98.00 85 PHE A O 1
ATOM 688 N N . VAL A 1 86 ? 10.849 2.690 -13.911 1.00 96.94 86 VAL A N 1
ATOM 689 C CA . VAL A 1 86 ? 9.565 3.382 -14.032 1.00 96.94 86 VAL A CA 1
ATOM 690 C C . VAL A 1 86 ? 9.422 4.399 -12.907 1.00 96.94 86 VAL A C 1
ATOM 692 O O . VAL A 1 86 ? 9.707 4.103 -11.748 1.00 96.94 86 VAL A O 1
ATOM 695 N N . ASP A 1 87 ? 8.958 5.585 -13.277 1.00 95.38 87 ASP A N 1
ATOM 696 C CA . ASP A 1 87 ? 8.526 6.663 -12.394 1.00 95.38 87 ASP A CA 1
ATOM 697 C C . ASP A 1 87 ? 7.041 6.920 -12.674 1.00 95.38 87 ASP A C 1
ATOM 699 O O . ASP A 1 87 ? 6.646 7.166 -13.819 1.00 95.38 87 ASP A O 1
ATOM 703 N N . VAL A 1 88 ? 6.217 6.771 -11.643 1.00 94.06 88 VAL A N 1
ATOM 704 C CA . VAL A 1 88 ? 4.762 6.887 -11.687 1.00 94.06 88 VAL A CA 1
ATOM 705 C C . VAL A 1 88 ? 4.354 8.009 -10.757 1.00 94.06 88 VAL A C 1
ATOM 707 O O . VAL A 1 88 ? 4.670 7.979 -9.569 1.00 94.06 88 VAL A O 1
ATOM 710 N N . GLU A 1 89 ? 3.567 8.940 -11.275 1.00 91.81 89 GLU A N 1
ATOM 711 C CA . GLU A 1 89 ? 2.941 9.990 -10.486 1.00 91.81 89 GLU A CA 1
ATOM 712 C C . GLU A 1 89 ? 1.450 10.033 -10.805 1.00 91.81 89 GLU A C 1
ATOM 714 O O . GLU A 1 89 ? 1.041 10.421 -11.896 1.00 91.81 89 GLU A O 1
ATOM 719 N N . CYS A 1 90 ? 0.623 9.617 -9.851 1.00 88.69 90 CYS A N 1
ATOM 720 C CA . CYS A 1 90 ? -0.825 9.649 -9.963 1.00 88.69 90 CYS A CA 1
ATOM 721 C C . CYS A 1 90 ? -1.398 10.741 -9.067 1.00 88.69 90 CYS A C 1
ATOM 723 O O . CYS A 1 90 ? -1.213 10.719 -7.850 1.00 88.69 90 CYS A O 1
ATOM 725 N N . PHE A 1 91 ? -2.169 11.661 -9.638 1.00 84.62 91 PHE A N 1
ATOM 726 C CA . PHE A 1 91 ? -2.874 12.695 -8.892 1.00 84.62 91 PHE A CA 1
ATOM 727 C C . PHE A 1 91 ? -4.264 12.926 -9.482 1.00 84.62 91 PHE A C 1
ATOM 729 O O . PHE A 1 91 ? -4.427 13.131 -10.681 1.00 84.62 91 PHE A O 1
ATOM 736 N N . GLY A 1 92 ? -5.294 12.884 -8.631 1.00 81.31 92 GLY A N 1
ATOM 737 C CA . GLY A 1 92 ? -6.668 13.177 -9.056 1.00 81.31 92 GLY A CA 1
ATOM 738 C C . GLY A 1 92 ? -7.237 12.197 -10.091 1.00 81.31 92 GLY A C 1
ATOM 739 O O . GLY A 1 92 ? -8.086 12.589 -10.883 1.00 81.31 92 GLY A O 1
ATOM 740 N N . GLY A 1 93 ? -6.771 10.944 -10.096 1.00 80.50 93 GLY A N 1
ATOM 741 C CA . GLY A 1 93 ? -7.213 9.909 -11.040 1.00 80.50 93 GLY A CA 1
ATOM 742 C C . GLY A 1 93 ? -6.481 9.908 -12.386 1.00 80.50 93 GLY A C 1
ATOM 743 O O . GLY A 1 93 ? -6.786 9.070 -13.227 1.00 80.50 93 GLY A O 1
ATOM 744 N N . VAL A 1 94 ? -5.512 10.804 -12.587 1.00 83.19 94 VAL A N 1
ATOM 745 C CA . VAL A 1 94 ? -4.620 10.810 -13.754 1.00 83.19 94 VAL A CA 1
ATOM 746 C C . VAL A 1 94 ? -3.247 10.320 -13.318 1.00 83.19 94 VAL A C 1
ATOM 748 O O . VAL A 1 94 ? -2.750 10.775 -12.289 1.00 83.19 94 VAL A O 1
ATOM 751 N N . CYS A 1 95 ? -2.650 9.409 -14.084 1.00 88.25 95 CYS A N 1
ATOM 752 C CA . CYS A 1 95 ? -1.312 8.881 -13.838 1.00 88.25 95 CYS A CA 1
ATOM 753 C C . CYS A 1 95 ? -0.367 9.260 -14.976 1.00 88.25 95 CYS A C 1
ATOM 755 O O . CYS A 1 95 ? -0.662 9.020 -16.144 1.00 88.25 95 CYS A O 1
ATOM 757 N N . LEU A 1 96 ? 0.781 9.820 -14.614 1.00 91.06 96 LEU A N 1
ATOM 758 C CA . LEU A 1 96 ? 1.892 10.098 -15.507 1.00 91.06 96 LEU A CA 1
ATOM 759 C C . LEU A 1 96 ? 2.936 9.000 -15.350 1.00 91.06 96 LEU A C 1
ATOM 761 O O . LEU A 1 96 ? 3.332 8.668 -14.232 1.00 91.06 96 LEU A O 1
ATOM 765 N N . TYR A 1 97 ? 3.391 8.467 -16.480 1.00 93.62 97 TYR A N 1
ATOM 766 C CA . TYR A 1 97 ? 4.407 7.425 -16.530 1.00 93.62 97 TYR A CA 1
ATOM 767 C C . TYR A 1 97 ? 5.645 7.933 -17.258 1.00 93.62 97 TYR A C 1
ATOM 769 O O . TYR A 1 97 ? 5.564 8.457 -18.372 1.00 93.62 97 TYR A O 1
ATOM 777 N N . ARG A 1 98 ? 6.804 7.747 -16.632 1.00 95.50 98 ARG A N 1
ATOM 778 C CA . ARG A 1 98 ? 8.122 7.962 -17.229 1.00 95.50 98 ARG A CA 1
ATOM 779 C C . ARG A 1 98 ? 8.984 6.741 -16.980 1.00 95.50 98 ARG A C 1
ATOM 781 O O . ARG A 1 98 ? 8.708 5.939 -16.090 1.00 95.50 98 ARG A O 1
ATOM 788 N N . GLY A 1 99 ? 10.044 6.589 -17.755 1.00 96.00 99 GLY A N 1
ATOM 789 C CA . GLY A 1 99 ? 10.931 5.457 -17.555 1.00 96.00 99 GLY A CA 1
ATOM 790 C C . GLY A 1 99 ? 12.035 5.340 -18.579 1.00 96.00 99 GLY A C 1
ATOM 791 O O . GLY A 1 99 ? 12.173 6.153 -19.495 1.00 96.00 99 GLY A O 1
ATOM 792 N N . LEU A 1 100 ? 12.821 4.284 -18.427 1.00 97.31 100 LEU A N 1
ATOM 793 C CA . LEU A 1 100 ? 13.828 3.898 -19.402 1.00 97.31 100 LEU A CA 1
ATOM 794 C C . LEU A 1 100 ? 14.076 2.395 -19.349 1.00 97.31 100 LEU A C 1
ATOM 796 O O . LEU A 1 100 ? 13.828 1.731 -18.340 1.00 97.31 100 LEU A O 1
ATOM 800 N N . HIS A 1 101 ? 14.590 1.868 -20.450 1.00 98.31 101 HIS A N 1
ATOM 801 C CA . HIS A 1 101 ? 15.030 0.483 -20.563 1.00 98.31 101 HIS A CA 1
ATOM 802 C C . HIS A 1 101 ? 16.550 0.456 -20.592 1.00 98.31 101 HIS A C 1
ATOM 804 O O . HIS A 1 101 ? 17.158 1.159 -21.401 1.00 98.31 101 HIS A O 1
ATOM 810 N N . ALA A 1 102 ? 17.152 -0.367 -19.739 1.00 98.56 102 ALA A N 1
ATOM 811 C CA . ALA A 1 102 ? 18.589 -0.577 -19.676 1.00 98.56 102 ALA A CA 1
ATOM 812 C C . ALA A 1 102 ? 18.936 -2.048 -19.945 1.00 98.56 102 ALA A C 1
ATOM 814 O O . ALA A 1 102 ? 18.336 -2.954 -19.358 1.00 98.56 102 ALA A O 1
ATOM 815 N N . LEU A 1 103 ? 19.911 -2.282 -20.822 1.00 98.56 103 LEU A N 1
ATOM 816 C CA . LEU A 1 103 ? 20.433 -3.610 -21.146 1.00 98.56 103 LEU A CA 1
ATOM 817 C C . LEU A 1 103 ? 21.943 -3.525 -21.378 1.00 98.56 103 LEU A C 1
ATOM 819 O O . LEU A 1 103 ? 22.401 -2.675 -22.137 1.00 98.56 103 LEU A O 1
ATOM 823 N N . ALA A 1 104 ? 22.710 -4.410 -20.737 1.00 98.25 104 ALA A N 1
ATOM 824 C CA . ALA A 1 104 ? 24.168 -4.470 -20.862 1.00 98.25 104 ALA A CA 1
ATOM 825 C C . ALA A 1 104 ? 24.889 -3.127 -20.632 1.00 98.25 104 ALA A C 1
ATOM 827 O O . ALA A 1 104 ? 25.925 -2.857 -21.236 1.00 98.25 104 ALA A O 1
ATOM 828 N N . GLY A 1 105 ? 24.353 -2.294 -19.738 1.00 98.19 105 GLY A N 1
ATOM 829 C CA . GLY A 1 105 ? 24.931 -0.991 -19.405 1.00 98.19 105 GLY A CA 1
ATOM 830 C C . GLY A 1 105 ? 24.582 0.140 -20.370 1.00 98.19 105 GLY A C 1
ATOM 831 O O . GLY A 1 105 ? 25.070 1.254 -20.195 1.00 98.19 105 GLY A O 1
ATOM 832 N N . GLU A 1 106 ? 23.713 -0.109 -21.348 1.00 98.38 106 GLU A N 1
ATOM 833 C CA . GLU A 1 106 ? 23.242 0.892 -22.301 1.00 98.38 106 GLU A CA 1
ATOM 834 C C . GLU A 1 106 ? 21.754 1.195 -22.104 1.00 98.38 106 GLU A C 1
ATOM 836 O O . GLU A 1 106 ? 20.962 0.322 -21.743 1.00 98.38 106 GLU A O 1
ATOM 841 N N . VAL A 1 107 ? 21.361 2.442 -22.375 1.00 98.25 107 VAL A N 1
ATOM 842 C CA . VAL A 1 107 ? 19.947 2.821 -22.485 1.00 98.25 107 VAL A CA 1
ATOM 843 C C . VAL A 1 107 ? 19.444 2.387 -23.860 1.00 98.25 107 VAL A C 1
ATOM 845 O O . VAL A 1 107 ? 19.882 2.930 -24.872 1.00 98.25 107 VAL A O 1
ATOM 848 N N . VAL A 1 108 ? 18.496 1.451 -23.902 1.00 98.19 108 VAL A N 1
ATOM 849 C CA . VAL A 1 108 ? 17.908 0.950 -25.159 1.00 98.19 108 VAL A CA 1
ATOM 850 C C . VAL A 1 108 ? 16.579 1.624 -25.516 1.00 98.19 108 VAL A C 1
ATOM 852 O O . VAL A 1 108 ? 16.180 1.600 -26.678 1.00 98.19 108 VAL A O 1
ATOM 855 N N . ALA A 1 109 ? 15.910 2.265 -24.549 1.00 97.25 109 ALA A N 1
ATOM 856 C CA . ALA A 1 109 ? 14.737 3.119 -24.769 1.00 97.25 109 ALA A CA 1
ATOM 857 C C . ALA A 1 109 ? 14.556 4.130 -23.622 1.00 97.25 109 ALA A C 1
ATOM 859 O O . ALA A 1 109 ? 14.992 3.874 -22.498 1.00 97.25 109 ALA A O 1
ATOM 860 N N . ARG A 1 110 ? 13.904 5.271 -23.890 1.00 96.69 110 ARG A N 1
ATOM 861 C CA . ARG A 1 110 ? 13.683 6.367 -22.925 1.00 96.69 110 ARG A CA 1
ATOM 862 C C . ARG A 1 110 ? 12.299 7.001 -23.126 1.00 96.69 110 ARG A C 1
ATOM 864 O O . ARG A 1 110 ? 11.910 7.267 -24.260 1.00 96.69 110 ARG A O 1
ATOM 871 N N . PHE A 1 111 ? 11.595 7.265 -22.025 1.00 94.88 111 PHE A N 1
ATOM 872 C CA . PHE A 1 111 ? 10.201 7.724 -21.970 1.00 94.88 111 PHE A CA 1
ATOM 873 C C . PHE A 1 111 ? 10.097 8.944 -21.035 1.00 94.88 111 PHE A C 1
ATOM 875 O O . PHE A 1 111 ? 9.761 8.812 -19.862 1.00 94.88 111 PHE A O 1
ATOM 882 N N . GLU A 1 112 ? 10.474 10.133 -21.520 1.00 86.62 112 GLU A N 1
ATOM 883 C CA . GLU A 1 112 ? 10.678 11.331 -20.669 1.00 86.62 112 GLU A CA 1
ATOM 884 C C . GLU A 1 112 ? 9.914 12.583 -21.115 1.00 86.62 112 GLU A C 1
ATOM 886 O O . GLU A 1 112 ? 10.033 13.638 -20.495 1.00 86.62 112 GLU A O 1
ATOM 891 N N . SER A 1 113 ? 9.143 12.505 -22.201 1.00 73.38 113 SER A N 1
ATOM 892 C CA . SER A 1 113 ? 8.447 13.688 -22.717 1.00 73.38 113 SER A CA 1
ATOM 893 C C . SER A 1 113 ? 7.372 14.169 -21.738 1.00 73.38 113 SER A C 1
ATOM 895 O O . SER A 1 113 ? 6.475 13.414 -21.383 1.00 73.38 113 SER A O 1
ATOM 897 N N . VAL A 1 114 ? 7.466 15.436 -21.328 1.00 65.12 114 VAL A N 1
ATOM 898 C CA . VAL A 1 114 ? 6.484 16.114 -20.462 1.00 65.12 114 VAL A CA 1
ATOM 899 C C . VAL A 1 114 ? 5.174 16.392 -21.213 1.00 65.12 114 VAL A C 1
ATOM 901 O O . VAL A 1 114 ? 4.125 16.525 -20.594 1.00 65.12 114 VAL A O 1
ATOM 904 N N . ASP A 1 115 ? 5.237 16.433 -22.547 1.00 68.12 115 ASP A N 1
ATOM 905 C CA . ASP A 1 115 ? 4.116 16.780 -23.425 1.00 68.12 115 ASP A CA 1
ATOM 906 C C . ASP A 1 115 ? 3.376 15.551 -23.979 1.00 68.12 115 ASP A C 1
ATOM 908 O O . ASP A 1 115 ? 2.366 15.693 -24.669 1.00 68.12 115 ASP A O 1
ATOM 912 N N . ILE A 1 116 ? 3.887 14.341 -23.721 1.00 66.94 116 ILE A N 1
ATOM 913 C CA . ILE A 1 116 ? 3.322 13.088 -24.225 1.00 66.94 116 ILE A CA 1
ATOM 914 C C . ILE A 1 116 ? 3.154 12.135 -23.047 1.00 66.94 116 ILE A C 1
ATOM 916 O O . ILE A 1 116 ? 4.139 11.662 -22.482 1.00 66.94 116 ILE A O 1
ATOM 920 N N . GLU A 1 117 ? 1.904 11.832 -22.703 1.00 72.81 117 GLU A N 1
ATOM 921 C CA . GLU A 1 117 ? 1.591 10.722 -21.805 1.00 72.81 117 GLU A CA 1
ATOM 922 C C . GLU A 1 117 ? 2.076 9.418 -22.450 1.00 72.81 117 GLU A C 1
ATOM 924 O O . GLU A 1 117 ? 1.601 9.023 -23.518 1.00 72.81 117 GLU A O 1
ATOM 929 N N . HIS A 1 118 ? 3.055 8.762 -21.821 1.00 83.00 118 HIS A N 1
ATOM 930 C CA . HIS A 1 118 ? 3.508 7.446 -22.263 1.00 83.00 118 HIS A CA 1
ATOM 931 C C . HIS A 1 118 ? 2.545 6.387 -21.750 1.00 83.00 118 HIS A C 1
ATOM 933 O O . HIS A 1 118 ? 2.189 6.360 -20.571 1.00 83.00 118 HIS A O 1
ATOM 939 N N . ASP A 1 119 ? 2.145 5.483 -22.638 1.00 88.88 119 ASP A N 1
ATOM 940 C CA . ASP A 1 119 ? 1.342 4.329 -22.264 1.00 88.88 119 ASP A CA 1
ATOM 941 C C . ASP A 1 119 ? 2.191 3.390 -21.398 1.00 88.88 119 ASP A C 1
ATOM 943 O O . ASP A 1 119 ? 3.225 2.882 -21.841 1.00 88.88 119 ASP A O 1
ATOM 947 N N . LEU A 1 120 ? 1.743 3.115 -20.170 1.00 93.56 120 LEU A N 1
ATOM 948 C CA . LEU A 1 120 ? 2.439 2.199 -19.271 1.00 93.56 120 LEU A CA 1
ATOM 949 C C . LEU A 1 120 ? 2.700 0.831 -19.923 1.00 93.56 120 LEU A C 1
ATOM 951 O O . LEU A 1 120 ? 3.754 0.226 -19.712 1.00 93.56 120 LEU A O 1
ATOM 955 N N . ALA A 1 121 ? 1.777 0.352 -20.762 1.00 93.94 121 ALA A N 1
ATOM 956 C CA . ALA A 1 121 ? 1.959 -0.917 -21.455 1.00 93.94 121 ALA A CA 1
ATOM 957 C C . ALA A 1 121 ? 3.147 -0.887 -22.420 1.00 93.94 121 ALA A C 1
ATOM 959 O O . ALA A 1 121 ? 3.735 -1.931 -22.673 1.00 93.94 121 ALA A O 1
ATOM 960 N N . GLU A 1 122 ? 3.511 0.271 -22.972 1.00 94.88 122 GLU A N 1
ATOM 961 C CA . GLU A 1 122 ? 4.693 0.411 -23.821 1.00 94.88 122 GLU A CA 1
ATOM 962 C C . GLU A 1 122 ? 5.984 0.310 -23.012 1.00 94.88 122 GLU A C 1
ATOM 964 O O . GLU A 1 122 ? 6.896 -0.420 -23.409 1.00 94.88 122 GLU A O 1
ATOM 969 N N . ILE A 1 123 ? 6.023 0.961 -21.847 1.00 96.81 123 ILE A N 1
ATOM 970 C CA . ILE A 1 123 ? 7.166 0.903 -20.933 1.00 96.81 123 ILE A CA 1
ATOM 971 C C . ILE A 1 123 ? 7.368 -0.533 -20.429 1.00 96.81 123 ILE A C 1
ATOM 973 O O . ILE A 1 123 ? 8.496 -1.012 -20.378 1.00 96.81 123 ILE A O 1
ATOM 977 N N . LEU A 1 124 ? 6.302 -1.263 -20.100 1.00 97.31 124 LEU A N 1
ATOM 978 C CA . LEU A 1 124 ? 6.424 -2.616 -19.543 1.00 97.31 124 LEU A CA 1
ATOM 979 C C . LEU A 1 124 ? 6.491 -3.734 -20.600 1.00 97.31 124 LEU A C 1
ATOM 981 O O . LEU A 1 124 ? 6.862 -4.864 -20.270 1.00 97.31 124 LEU A O 1
ATOM 985 N N . ARG A 1 125 ? 6.179 -3.441 -21.873 1.00 96.25 125 ARG A N 1
ATOM 986 C CA . ARG A 1 125 ? 6.098 -4.430 -22.969 1.00 96.25 125 ARG A CA 1
ATOM 987 C C . ARG A 1 125 ? 7.304 -5.369 -23.044 1.00 96.25 125 ARG A C 1
ATOM 989 O O . ARG A 1 125 ? 7.086 -6.571 -23.202 1.00 96.25 125 ARG A O 1
ATOM 996 N N . PRO A 1 126 ? 8.561 -4.894 -22.942 1.00 97.38 126 PRO A N 1
ATOM 997 C CA . PRO A 1 126 ? 9.709 -5.775 -23.145 1.00 97.38 126 PRO A CA 1
ATOM 998 C C . PRO A 1 126 ? 9.919 -6.797 -22.018 1.00 97.38 126 PRO A C 1
ATOM 1000 O O . PRO A 1 126 ? 10.633 -7.775 -22.217 1.00 97.38 126 PRO A O 1
ATOM 1003 N N . LEU A 1 127 ? 9.264 -6.619 -20.864 1.00 97.12 127 LEU A N 1
ATOM 1004 C CA . LEU A 1 127 ? 9.227 -7.614 -19.787 1.00 97.12 127 LEU A CA 1
ATOM 1005 C C . LEU A 1 127 ? 8.162 -8.699 -20.007 1.00 97.12 127 LEU A C 1
ATOM 1007 O O . LEU A 1 127 ? 8.081 -9.642 -19.222 1.00 97.12 127 LEU A O 1
ATOM 1011 N N . GLY A 1 128 ? 7.344 -8.576 -21.057 1.00 96.12 128 GLY A N 1
ATOM 1012 C CA . GLY A 1 128 ? 6.222 -9.474 -21.322 1.00 96.12 128 GLY A CA 1
ATOM 1013 C C . GLY A 1 128 ? 4.980 -9.182 -20.478 1.00 96.12 128 GLY A C 1
ATOM 1014 O O . GLY A 1 128 ? 4.060 -9.996 -20.470 1.00 96.12 128 GLY A O 1
ATOM 1015 N N . VAL A 1 129 ? 4.930 -8.038 -19.786 1.00 96.06 129 VAL A N 1
ATOM 1016 C CA . VAL A 1 129 ? 3.742 -7.606 -19.040 1.00 96.06 129 VAL A CA 1
ATOM 1017 C C . VAL A 1 129 ? 2.622 -7.279 -20.027 1.00 96.06 129 VAL A C 1
ATOM 1019 O O . VAL A 1 129 ? 2.809 -6.497 -20.963 1.00 96.06 129 VAL A O 1
ATOM 1022 N N . GLN A 1 130 ? 1.448 -7.863 -19.804 1.00 92.81 130 GLN A N 1
ATOM 1023 C CA . GLN A 1 130 ? 0.244 -7.594 -20.584 1.00 92.81 130 GLN A CA 1
ATOM 1024 C C . GLN A 1 130 ? -0.776 -6.902 -19.689 1.00 92.81 130 GLN A C 1
ATOM 1026 O O . GLN A 1 130 ? -1.279 -7.497 -18.740 1.00 92.81 130 GLN A O 1
ATOM 1031 N N . LEU A 1 131 ? -1.066 -5.637 -19.987 1.00 92.06 131 LEU A N 1
ATOM 1032 C CA . LEU A 1 131 ? -2.077 -4.878 -19.259 1.00 92.06 131 LEU A CA 1
ATOM 1033 C C . LEU A 1 131 ? -3.444 -5.038 -19.925 1.00 92.06 131 LEU A C 1
ATOM 1035 O O . LEU A 1 131 ? -3.545 -5.087 -21.154 1.00 92.06 131 LEU A O 1
ATOM 1039 N N . GLY A 1 132 ? -4.488 -5.108 -19.099 1.00 87.69 132 GLY A N 1
ATOM 1040 C CA . GLY A 1 132 ? -5.875 -5.109 -19.548 1.00 87.69 132 GLY A CA 1
ATOM 1041 C C . GLY A 1 132 ? -6.302 -3.773 -20.162 1.00 87.69 132 GLY A C 1
ATOM 1042 O O . GLY A 1 132 ? -5.523 -2.824 -20.277 1.00 87.69 132 GLY A O 1
ATOM 1043 N N . ILE A 1 133 ? -7.576 -3.687 -20.551 1.00 82.81 133 ILE A N 1
ATOM 1044 C CA . ILE A 1 133 ? -8.178 -2.461 -21.110 1.00 82.81 133 ILE A CA 1
ATOM 1045 C C . ILE A 1 133 ? -8.135 -1.307 -20.097 1.00 82.81 133 ILE A C 1
ATOM 1047 O O . ILE A 1 133 ? -7.960 -0.155 -20.483 1.00 82.81 133 ILE A O 1
ATOM 1051 N N . ASP A 1 134 ? -8.257 -1.629 -18.812 1.00 82.62 134 ASP A N 1
ATOM 1052 C CA . ASP A 1 134 ? -8.165 -0.706 -17.678 1.00 82.62 134 ASP A CA 1
ATOM 1053 C C . ASP A 1 134 ? -6.737 -0.217 -17.394 1.00 82.62 134 ASP A C 1
ATOM 1055 O O . ASP A 1 134 ? -6.546 0.642 -16.536 1.00 82.62 134 ASP A O 1
ATOM 1059 N N . ARG A 1 135 ? -5.734 -0.751 -18.110 1.00 86.19 135 ARG A N 1
ATOM 1060 C CA . ARG A 1 135 ? -4.304 -0.463 -17.916 1.00 86.19 135 ARG A CA 1
ATOM 1061 C C . ARG A 1 135 ? -3.833 -0.708 -16.480 1.00 86.19 135 ARG A C 1
ATOM 1063 O O . ARG A 1 135 ? -2.818 -0.158 -16.058 1.00 86.19 135 ARG A O 1
ATOM 1070 N N . TYR A 1 136 ? -4.548 -1.555 -15.744 1.00 88.19 136 TYR A N 1
ATOM 1071 C CA . TYR A 1 136 ? -4.286 -1.800 -14.339 1.00 88.19 136 TYR A CA 1
ATOM 1072 C C . TYR A 1 136 ? -3.040 -2.667 -14.146 1.00 88.19 136 TYR A C 1
ATOM 1074 O O . TYR A 1 136 ? -2.945 -3.789 -14.653 1.00 88.19 136 TYR A O 1
ATOM 1082 N N . PHE A 1 137 ? -2.099 -2.159 -13.354 1.00 92.88 137 PHE A N 1
ATOM 1083 C CA . PHE A 1 137 ? -0.928 -2.896 -12.902 1.00 92.88 137 PHE A CA 1
ATOM 1084 C C . PHE A 1 137 ? -0.878 -2.839 -11.375 1.00 92.88 137 PHE A C 1
ATOM 1086 O O . PHE A 1 137 ? -0.537 -1.812 -10.792 1.00 92.88 137 PHE A O 1
ATOM 1093 N N . GLN A 1 138 ? -1.253 -3.943 -10.731 1.00 90.38 138 GLN A N 1
ATOM 1094 C CA . GLN A 1 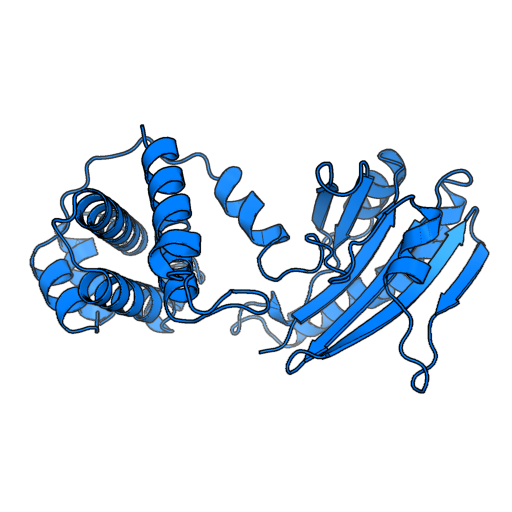138 ? -1.377 -4.100 -9.283 1.00 90.38 138 GLN A CA 1
ATOM 1095 C C . GLN A 1 138 ? -0.133 -3.619 -8.521 1.00 90.38 138 GLN A C 1
ATOM 1097 O O . GLN A 1 138 ? -0.317 -2.934 -7.512 1.00 90.38 138 GLN A O 1
ATOM 1102 N N . PRO A 1 139 ? 1.116 -3.855 -8.981 1.00 91.88 139 PRO A N 1
ATOM 1103 C CA . PRO A 1 139 ? 2.285 -3.338 -8.276 1.00 91.88 139 PRO A CA 1
ATOM 1104 C C . PRO A 1 139 ? 2.340 -1.811 -8.145 1.00 91.88 139 PRO A C 1
ATOM 1106 O O . PRO A 1 139 ? 3.047 -1.305 -7.277 1.00 91.88 139 PRO A O 1
ATOM 1109 N N . PHE A 1 140 ? 1.587 -1.080 -8.975 1.00 91.12 140 PHE A N 1
ATOM 1110 C CA . PHE A 1 140 ? 1.457 0.380 -8.930 1.00 91.12 140 PHE A CA 1
ATOM 1111 C C . PHE A 1 140 ? 0.189 0.841 -8.207 1.00 91.12 140 PHE A C 1
ATOM 1113 O O . PHE A 1 140 ? -0.363 1.901 -8.497 1.00 91.12 140 PHE A O 1
ATOM 1120 N N . THR A 1 141 ? -0.291 0.038 -7.260 1.00 86.31 141 THR A N 1
ATOM 1121 C CA . THR A 1 141 ? -1.371 0.426 -6.357 1.00 86.31 141 THR A CA 1
ATOM 1122 C C . THR A 1 141 ? -0.837 0.795 -4.983 1.00 86.31 141 THR A C 1
ATOM 1124 O O . THR A 1 141 ? 0.171 0.273 -4.499 1.00 86.31 141 THR A O 1
ATOM 1127 N N . ARG A 1 142 ? -1.541 1.718 -4.328 1.00 81.50 142 ARG A N 1
ATOM 1128 C CA . ARG A 1 142 ? -1.278 2.071 -2.936 1.00 81.50 142 ARG A CA 1
ATOM 1129 C C . ARG A 1 142 ? -1.493 0.846 -2.048 1.00 81.50 142 ARG A C 1
ATOM 1131 O O . ARG A 1 142 ? -2.510 0.176 -2.185 1.00 81.50 142 ARG A O 1
ATOM 1138 N N . GLY A 1 143 ? -0.582 0.587 -1.115 1.00 81.06 143 GLY A N 1
ATOM 1139 C CA . GLY A 1 143 ? -0.699 -0.558 -0.212 1.00 81.06 143 GLY A CA 1
ATOM 1140 C C . GLY A 1 143 ? -0.008 -1.825 -0.725 1.00 81.06 143 GLY A C 1
ATOM 1141 O O . GLY A 1 143 ? 0.146 -2.773 0.041 1.00 81.06 143 GLY A O 1
ATOM 1142 N N . TYR A 1 144 ? 0.432 -1.878 -1.989 1.00 86.50 144 TYR A N 1
ATOM 1143 C CA . TYR A 1 144 ? 0.952 -3.117 -2.575 1.00 86.50 144 TYR A CA 1
ATOM 1144 C C . TYR A 1 144 ? 2.181 -3.688 -1.844 1.00 86.50 144 TYR A C 1
ATOM 1146 O O . TYR A 1 144 ? 2.307 -4.909 -1.715 1.00 86.50 144 TYR A O 1
ATOM 1154 N N . PHE A 1 145 ? 3.081 -2.831 -1.356 1.00 83.69 145 PHE A N 1
ATOM 1155 C CA . PHE A 1 145 ? 4.251 -3.256 -0.575 1.00 83.69 145 PHE A CA 1
ATOM 1156 C C . PHE A 1 145 ? 3.925 -3.379 0.920 1.00 83.69 145 PHE A C 1
ATOM 1158 O O . PHE A 1 145 ? 4.550 -4.150 1.643 1.00 83.69 145 PHE A O 1
ATOM 1165 N N . GLU A 1 146 ? 2.904 -2.666 1.383 1.00 78.06 146 GLU A N 1
ATOM 1166 C CA . GLU A 1 146 ? 2.446 -2.660 2.765 1.00 78.06 146 GLU A CA 1
ATOM 1167 C C . GLU A 1 146 ? 1.702 -3.959 3.127 1.00 78.06 146 GLU A C 1
ATOM 1169 O O . GLU A 1 146 ? 1.842 -4.444 4.249 1.00 78.06 146 GLU A O 1
ATOM 1174 N N . LEU A 1 147 ? 0.976 -4.572 2.182 1.00 59.75 147 LEU A N 1
ATOM 1175 C CA . LEU A 1 147 ? 0.238 -5.828 2.388 1.00 59.75 147 LEU A CA 1
ATOM 1176 C C . LEU A 1 147 ? 1.145 -6.998 2.813 1.00 59.75 147 LEU A C 1
ATOM 1178 O O . LEU A 1 147 ? 0.763 -7.794 3.669 1.00 59.75 147 LEU A O 1
ATOM 1182 N N . ASP A 1 148 ? 2.373 -7.078 2.298 1.00 61.25 148 ASP A N 1
ATOM 1183 C CA . ASP A 1 148 ? 3.305 -8.157 2.662 1.00 61.25 148 ASP A CA 1
ATOM 1184 C C . ASP A 1 148 ? 3.886 -7.967 4.068 1.00 61.25 148 ASP A C 1
ATOM 1186 O O . ASP A 1 148 ? 4.212 -8.946 4.746 1.00 61.25 148 ASP A O 1
ATOM 1190 N N . ARG A 1 149 ? 3.954 -6.721 4.561 1.00 58.47 149 ARG A N 1
ATOM 1191 C CA . ARG A 1 149 ? 4.283 -6.445 5.969 1.00 58.47 149 ARG A CA 1
ATOM 1192 C C . ARG A 1 149 ? 3.194 -6.972 6.906 1.00 58.47 149 ARG A C 1
ATOM 1194 O O . ARG A 1 149 ? 3.507 -7.374 8.023 1.00 58.47 149 ARG A O 1
ATOM 1201 N N . LEU A 1 150 ? 1.941 -7.024 6.443 1.00 49.28 150 LEU A N 1
ATOM 1202 C CA . LEU A 1 150 ? 0.834 -7.636 7.186 1.00 49.28 150 LEU A CA 1
ATOM 1203 C C . LEU A 1 150 ? 0.901 -9.173 7.142 1.00 49.28 150 LEU A C 1
ATOM 1205 O O . LEU A 1 150 ? 0.599 -9.812 8.143 1.00 49.28 150 LEU A O 1
ATOM 1209 N N . GLN A 1 151 ? 1.332 -9.771 6.023 1.00 44.28 151 GLN A N 1
ATOM 1210 C CA . GLN A 1 151 ? 1.421 -11.235 5.859 1.00 44.28 151 GLN A CA 1
ATOM 1211 C C . GLN A 1 151 ? 2.649 -11.869 6.532 1.00 44.28 151 GLN A C 1
ATOM 1213 O O . GLN A 1 151 ? 2.594 -13.008 6.990 1.00 44.28 151 GLN A O 1
ATOM 1218 N N . THR A 1 152 ? 3.773 -11.149 6.593 1.00 42.47 152 THR A N 1
ATOM 1219 C CA . THR A 1 152 ? 4.996 -11.601 7.285 1.00 42.47 152 THR A CA 1
ATOM 1220 C C . THR A 1 152 ? 4.928 -11.410 8.799 1.00 42.47 152 THR A C 1
ATOM 1222 O O . THR A 1 152 ? 5.763 -11.952 9.532 1.00 42.47 152 THR A O 1
ATOM 1225 N N . TRP A 1 153 ? 3.915 -10.692 9.291 1.00 41.38 153 TRP A N 1
ATOM 1226 C CA . TRP A 1 153 ? 3.600 -10.640 10.708 1.00 41.38 153 TRP A CA 1
ATOM 1227 C C . TRP A 1 153 ? 3.154 -12.029 11.169 1.00 41.38 153 TRP A C 1
ATOM 1229 O O . TRP A 1 153 ? 2.053 -12.489 10.877 1.00 41.38 153 TRP A O 1
ATOM 1239 N N . GLN A 1 154 ? 4.023 -12.716 11.914 1.00 38.59 154 GLN A N 1
ATOM 1240 C CA . GLN A 1 154 ? 3.609 -13.872 12.697 1.00 38.59 154 GLN A CA 1
ATOM 1241 C C . GLN A 1 154 ? 2.564 -13.377 13.690 1.00 38.59 154 GLN A C 1
ATOM 1243 O O . GLN A 1 154 ? 2.924 -12.790 14.711 1.00 38.59 154 GLN A O 1
ATOM 1248 N N . HIS A 1 155 ? 1.280 -13.576 13.374 1.00 42.81 155 HIS A N 1
ATOM 1249 C CA . HIS A 1 155 ? 0.203 -13.284 14.303 1.00 42.81 155 HIS A CA 1
ATOM 1250 C C . HIS A 1 155 ? 0.568 -13.941 15.637 1.00 42.81 155 HIS A C 1
ATOM 1252 O O . HIS A 1 155 ? 0.710 -15.172 15.686 1.00 42.81 155 HIS A O 1
ATOM 1258 N N . PRO A 1 156 ? 0.772 -13.174 16.727 1.00 44.25 156 PRO A N 1
ATOM 1259 C CA . PRO A 1 156 ? 0.810 -13.798 18.033 1.00 44.25 156 PRO A CA 1
ATOM 1260 C C . PRO A 1 156 ? -0.476 -14.616 18.146 1.00 44.25 156 PRO A C 1
ATOM 1262 O O . PRO A 1 156 ? -1.545 -14.118 17.789 1.00 44.25 156 PRO A O 1
ATOM 1265 N N . ALA A 1 157 ? -0.344 -15.884 18.554 1.00 44.44 157 ALA A N 1
ATOM 1266 C CA . ALA A 1 157 ? -1.446 -16.842 18.553 1.00 44.44 157 ALA A CA 1
ATOM 1267 C C . ALA A 1 157 ? -2.740 -16.167 19.035 1.00 44.44 157 ALA A C 1
ATOM 1269 O O . ALA A 1 157 ? -2.682 -15.475 20.060 1.00 44.44 157 ALA A O 1
ATOM 1270 N N . PRO A 1 158 ? -3.866 -16.336 18.317 1.00 46.84 158 PRO A N 1
ATOM 1271 C CA . PRO A 1 158 ? -5.097 -15.598 18.557 1.00 46.84 158 PRO A CA 1
ATOM 1272 C C . PRO A 1 158 ? -5.483 -15.731 20.025 1.00 46.84 158 PRO A C 1
ATOM 1274 O O . PRO A 1 158 ? -5.965 -16.765 20.486 1.00 46.84 158 PRO A O 1
ATOM 1277 N N . ARG A 1 159 ? -5.237 -14.674 20.797 1.00 55.84 159 ARG A N 1
ATOM 1278 C CA . ARG A 1 159 ? -5.746 -14.591 22.157 1.00 55.84 159 ARG A CA 1
ATOM 1279 C C . ARG A 1 159 ? -7.172 -14.095 22.026 1.00 55.84 159 ARG A C 1
ATOM 1281 O O . ARG A 1 159 ? -7.415 -13.046 21.437 1.00 55.84 159 ARG A O 1
ATOM 1288 N N . THR A 1 160 ? -8.126 -14.845 22.559 1.00 60.91 160 THR A N 1
ATOM 1289 C CA . THR A 1 160 ? -9.496 -14.366 22.745 1.00 60.91 160 THR A CA 1
ATOM 1290 C C . THR A 1 160 ? -9.436 -13.226 23.757 1.00 60.91 160 THR A C 1
ATOM 1292 O O . THR A 1 160 ? -9.416 -13.442 24.968 1.00 60.91 160 THR A O 1
ATOM 1295 N N . ILE A 1 161 ? -9.278 -12.001 23.263 1.00 66.50 161 ILE A N 1
ATOM 1296 C CA . ILE A 1 161 ? -9.212 -10.802 24.091 1.00 66.50 161 ILE A CA 1
ATOM 1297 C C . ILE A 1 161 ? -10.631 -10.255 24.182 1.00 66.50 161 ILE A C 1
ATOM 1299 O O . ILE A 1 161 ? -11.229 -9.874 23.180 1.00 66.50 161 ILE A O 1
ATOM 1303 N N . SER A 1 162 ? -11.177 -10.231 25.396 1.00 83.19 162 SER A N 1
ATOM 1304 C CA . SER A 1 162 ? -12.424 -9.519 25.665 1.00 83.19 162 SER A CA 1
ATOM 1305 C C . SER A 1 162 ? -12.196 -8.028 25.447 1.00 83.19 162 SER A C 1
ATOM 1307 O O . SER A 1 162 ? -11.311 -7.450 26.079 1.00 83.19 162 SER A O 1
ATOM 1309 N N . VAL A 1 163 ? -13.008 -7.393 24.605 1.00 91.19 163 VAL A N 1
ATOM 1310 C CA . VAL A 1 163 ? -12.986 -5.935 24.446 1.00 91.19 163 VAL A CA 1
ATOM 1311 C C . VAL A 1 163 ? -13.599 -5.292 25.689 1.00 91.19 163 VAL A C 1
ATOM 1313 O O . VAL A 1 163 ? -14.622 -5.750 26.200 1.00 91.19 163 VAL A O 1
ATOM 1316 N N . HIS A 1 164 ? -12.960 -4.249 26.215 1.00 94.75 164 HIS A N 1
ATOM 1317 C CA . HIS A 1 164 ? -13.465 -3.536 27.384 1.00 94.75 164 HIS A CA 1
ATOM 1318 C C . HIS A 1 164 ? -14.770 -2.786 27.039 1.00 94.75 164 HIS A C 1
ATOM 1320 O O . HIS A 1 164 ? -14.778 -2.060 26.044 1.00 94.75 164 HIS A O 1
ATOM 1326 N N . PRO A 1 165 ? -15.840 -2.854 27.859 1.00 95.38 165 PRO A N 1
ATOM 1327 C CA . PRO A 1 165 ? -17.117 -2.194 27.556 1.00 95.38 165 PRO A CA 1
ATOM 1328 C C . PRO A 1 165 ? -16.984 -0.694 27.265 1.00 95.38 165 PRO A C 1
ATOM 1330 O O . PRO A 1 165 ? -17.470 -0.220 26.250 1.00 95.38 165 PRO A O 1
ATOM 1333 N N . ALA A 1 166 ? -16.204 0.036 28.072 1.00 96.19 166 ALA A N 1
ATOM 1334 C CA . ALA A 1 166 ? -15.978 1.467 27.839 1.00 96.19 166 ALA A CA 1
ATOM 1335 C C . ALA A 1 166 ? -15.281 1.786 26.497 1.00 96.19 166 ALA A C 1
ATOM 1337 O O . ALA A 1 166 ? -15.447 2.883 25.972 1.00 96.19 166 ALA A O 1
ATOM 1338 N N . LEU A 1 167 ? -14.500 0.847 25.943 1.00 97.00 167 LEU A N 1
ATOM 1339 C CA . LEU A 1 167 ? -13.903 1.008 24.615 1.00 97.00 167 LEU A CA 1
ATOM 1340 C C . LEU A 1 167 ? -14.960 0.815 23.519 1.00 97.00 167 LEU A C 1
ATOM 1342 O O . LEU A 1 167 ? -14.973 1.579 22.559 1.00 97.00 167 LEU A O 1
ATOM 1346 N N . LEU A 1 168 ? -15.863 -0.159 23.688 1.00 95.62 168 LEU A N 1
ATOM 1347 C CA . LEU A 1 168 ? -17.000 -0.373 22.785 1.00 95.62 168 LEU A CA 1
ATOM 1348 C C . LEU A 1 168 ? -17.945 0.831 22.775 1.00 95.62 168 LEU A C 1
ATOM 1350 O O . LEU A 1 168 ? -18.331 1.285 21.700 1.00 95.62 168 LEU A O 1
ATOM 1354 N N . ASP A 1 169 ? -18.270 1.367 23.952 1.00 95.44 169 ASP A N 1
ATOM 1355 C CA . ASP A 1 169 ? -19.137 2.539 24.090 1.00 95.44 169 ASP A CA 1
ATOM 1356 C C . ASP A 1 169 ? -18.519 3.761 23.397 1.00 95.44 169 ASP A C 1
ATOM 1358 O O . ASP A 1 169 ? -19.186 4.443 22.621 1.00 95.44 169 ASP A O 1
ATOM 1362 N N . ALA A 1 170 ? -17.221 4.009 23.606 1.00 96.50 170 ALA A N 1
ATOM 1363 C CA . ALA A 1 170 ? -16.505 5.089 22.930 1.00 96.50 170 ALA A CA 1
ATOM 1364 C C . ALA A 1 170 ? -16.488 4.901 21.402 1.00 96.50 170 ALA A C 1
ATOM 1366 O O . ALA A 1 170 ? -16.821 5.826 20.658 1.00 96.50 170 ALA A O 1
ATOM 1367 N 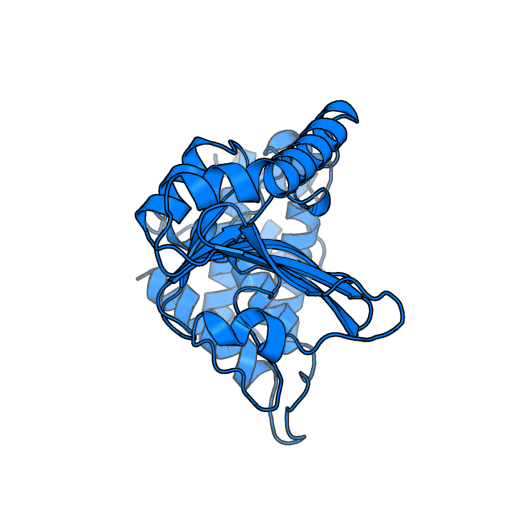N . ALA A 1 171 ? -16.177 3.693 20.925 1.00 96.38 171 ALA A N 1
ATOM 1368 C CA . ALA A 1 171 ? -16.163 3.377 19.499 1.00 96.38 171 ALA A CA 1
ATOM 1369 C C . ALA A 1 171 ? -17.542 3.574 18.844 1.00 96.38 171 ALA A C 1
ATOM 1371 O O . ALA A 1 171 ? -17.617 4.092 17.733 1.00 96.38 171 ALA A O 1
ATOM 1372 N N . LEU A 1 172 ? -18.630 3.224 19.542 1.00 93.31 172 LEU A N 1
ATOM 1373 C CA . LEU A 1 172 ? -20.003 3.447 19.078 1.00 93.31 172 LEU A CA 1
ATOM 1374 C C . LEU A 1 172 ? -20.318 4.942 18.897 1.00 93.31 172 LEU A C 1
ATOM 1376 O O . LEU A 1 172 ? -21.055 5.302 17.986 1.00 93.31 172 LEU A O 1
ATOM 1380 N N . THR A 1 173 ? -19.731 5.827 19.708 1.00 93.38 173 THR A N 1
ATOM 1381 C CA . THR A 1 173 ? -19.870 7.285 19.513 1.00 93.38 173 THR A CA 1
ATOM 1382 C C . THR A 1 173 ? -19.033 7.847 18.356 1.00 93.38 173 THR A C 1
ATOM 1384 O O . THR A 1 173 ? -19.070 9.050 18.101 1.00 93.38 173 THR A O 1
ATOM 1387 N N . GLY A 1 174 ? -18.261 7.005 17.659 1.00 92.38 174 GLY A N 1
ATOM 1388 C CA . GLY A 1 174 ? -17.385 7.413 16.558 1.00 92.38 174 GLY A CA 1
ATOM 1389 C C . GLY A 1 174 ? -16.077 8.080 17.003 1.00 92.38 174 GLY A C 1
ATOM 1390 O O . GLY A 1 174 ? -15.322 8.571 16.157 1.00 92.38 174 GLY A O 1
ATOM 1391 N N . VAL A 1 175 ? -15.794 8.118 18.313 1.00 94.00 175 VAL A N 1
ATOM 1392 C CA . VAL A 1 175 ? -14.615 8.781 18.884 1.00 94.00 175 VAL A CA 1
ATOM 1393 C C . VAL A 1 175 ? -14.034 7.965 20.037 1.00 94.00 175 VAL A C 1
ATOM 1395 O O . VAL A 1 175 ? -14.646 7.819 21.091 1.00 94.00 175 VAL A O 1
ATOM 1398 N N . ILE A 1 176 ? -12.789 7.519 19.881 1.00 97.69 176 ILE A N 1
ATOM 1399 C CA . ILE A 1 176 ? -11.967 7.011 20.982 1.00 97.69 176 ILE A CA 1
ATOM 1400 C C . ILE A 1 176 ? -10.895 8.064 21.256 1.00 97.69 176 ILE A C 1
ATOM 1402 O O . ILE A 1 176 ? -10.147 8.449 20.363 1.00 97.69 176 ILE A O 1
ATOM 1406 N N . VAL A 1 177 ? -10.809 8.559 22.489 1.00 96.56 177 VAL A N 1
ATOM 1407 C CA . VAL A 1 177 ? -9.740 9.491 22.875 1.00 96.56 177 VAL A CA 1
ATOM 1408 C C . VAL A 1 177 ? -8.564 8.724 23.469 1.00 96.56 177 VAL A C 1
ATOM 1410 O O . VAL A 1 177 ? -8.749 7.804 24.267 1.00 96.56 177 VAL A O 1
ATOM 1413 N N . TYR A 1 178 ? -7.341 9.124 23.118 1.00 97.25 178 TYR A N 1
ATOM 1414 C CA . TYR A 1 178 ? -6.135 8.418 23.552 1.00 97.25 178 TYR A CA 1
ATOM 1415 C C . TYR A 1 178 ? -5.996 8.257 25.081 1.00 97.25 178 TYR A C 1
ATOM 1417 O O . TYR A 1 178 ? -5.658 7.158 25.521 1.00 97.25 178 TYR A O 1
ATOM 1425 N N . PRO A 1 179 ? -6.326 9.258 25.927 1.00 97.94 179 PRO A N 1
ATOM 1426 C CA . PRO A 1 179 ? -6.279 9.081 27.379 1.00 97.94 179 PRO A CA 1
ATOM 1427 C C . PRO A 1 179 ? -7.170 7.942 27.895 1.00 97.94 179 PRO A C 1
ATOM 1429 O O . PRO A 1 179 ? -6.755 7.210 28.792 1.00 97.94 179 PRO A O 1
ATOM 1432 N N . LEU A 1 180 ? -8.359 7.754 27.306 1.00 97.50 180 LEU A N 1
ATOM 1433 C CA . LEU A 1 180 ? -9.256 6.649 27.654 1.00 97.50 180 LEU A CA 1
ATOM 1434 C C . LEU A 1 180 ? -8.642 5.311 27.238 1.00 97.50 180 LEU A C 1
ATOM 1436 O O . LEU A 1 180 ? -8.575 4.389 28.048 1.00 97.50 180 LEU A O 1
ATOM 1440 N N . LEU A 1 181 ? -8.161 5.216 25.996 1.00 97.81 181 LEU A N 1
ATOM 1441 C CA . LEU A 1 181 ? -7.526 4.001 25.486 1.00 97.81 181 LEU A CA 1
ATOM 1442 C C . LEU A 1 181 ? -6.328 3.592 26.355 1.00 97.81 181 LEU A C 1
ATOM 1444 O O . LEU A 1 181 ? -6.233 2.440 26.771 1.00 97.81 181 LEU A O 1
ATOM 1448 N N . ARG A 1 182 ? -5.467 4.550 26.712 1.00 97.19 182 ARG A N 1
ATOM 1449 C CA . ARG A 1 182 ? -4.303 4.345 27.585 1.00 97.19 182 ARG A CA 1
ATOM 1450 C C . ARG A 1 182 ? -4.693 3.934 29.010 1.00 97.19 182 ARG A C 1
ATOM 1452 O O . ARG A 1 182 ? -4.029 3.089 29.613 1.00 97.19 182 ARG A O 1
ATOM 1459 N N . GLN A 1 183 ? -5.778 4.492 29.551 1.00 97.75 183 GLN A N 1
ATOM 1460 C CA . GLN A 1 183 ? -6.321 4.092 30.852 1.00 97.75 183 GLN A CA 1
ATOM 1461 C C . GLN A 1 183 ? -6.810 2.636 30.833 1.00 97.75 183 GLN A C 1
ATOM 1463 O O . GLN A 1 183 ? -6.503 1.881 31.755 1.00 97.75 183 GLN A O 1
ATOM 1468 N N . ILE A 1 184 ? -7.537 2.234 29.786 1.00 97.38 184 ILE A N 1
ATOM 1469 C CA . ILE A 1 184 ? -8.017 0.854 29.615 1.00 97.38 184 ILE A CA 1
ATOM 1470 C C . ILE A 1 184 ? -6.835 -0.104 29.403 1.00 97.38 184 ILE A C 1
ATOM 1472 O O . ILE A 1 184 ? -6.783 -1.164 30.022 1.00 97.38 184 ILE A O 1
ATOM 1476 N N . ALA A 1 185 ? -5.845 0.284 28.595 1.00 95.19 185 ALA A N 1
ATOM 1477 C CA . ALA A 1 185 ? -4.614 -0.483 28.383 1.00 95.19 185 ALA A CA 1
ATOM 1478 C C . ALA A 1 185 ? -3.911 -0.779 29.717 1.00 95.19 185 ALA A C 1
ATOM 1480 O O . ALA A 1 185 ? -3.598 -1.930 30.035 1.00 95.19 185 ALA A O 1
ATOM 1481 N N . SER A 1 186 ? -3.785 0.250 30.558 1.00 94.38 186 SER A N 1
ATOM 1482 C CA . SER A 1 186 ? -3.209 0.131 31.899 1.00 94.38 186 SER A CA 1
ATOM 1483 C C . SER A 1 186 ? -4.025 -0.793 32.809 1.00 94.38 186 SER A C 1
ATOM 1485 O O . SER A 1 186 ? -3.448 -1.644 33.484 1.00 94.38 186 SER A O 1
ATOM 1487 N N . SER A 1 187 ? -5.359 -0.669 32.831 1.00 95.75 187 SER A N 1
ATOM 1488 C CA . SER A 1 187 ? -6.216 -1.490 33.705 1.00 95.75 187 SER A CA 1
ATOM 1489 C C . SER A 1 187 ? -6.259 -2.963 33.294 1.00 95.75 187 SER A C 1
ATOM 1491 O O . SER A 1 187 ? -6.406 -3.836 34.147 1.00 95.75 187 SER A O 1
ATOM 1493 N N . MET A 1 188 ? -6.095 -3.247 32.001 1.00 92.62 188 MET A N 1
ATOM 1494 C CA . MET A 1 188 ? -6.087 -4.602 31.450 1.00 92.62 188 MET A CA 1
ATOM 1495 C C . MET A 1 188 ? -4.693 -5.241 31.403 1.00 92.62 188 MET A C 1
ATOM 1497 O O . MET A 1 188 ? -4.585 -6.408 31.022 1.00 92.62 188 MET A O 1
ATOM 1501 N N . ALA A 1 189 ? -3.634 -4.507 31.773 1.00 92.56 189 ALA A N 1
ATOM 1502 C CA . ALA A 1 189 ? -2.240 -4.914 31.580 1.00 92.56 189 ALA A CA 1
ATOM 1503 C C . ALA A 1 189 ? -1.969 -5.358 30.124 1.00 92.56 189 ALA A C 1
ATOM 1505 O O . ALA A 1 189 ? -1.523 -6.483 29.849 1.00 92.56 189 ALA A O 1
ATOM 1506 N N . ARG A 1 190 ? -2.317 -4.476 29.180 1.00 89.81 190 ARG A N 1
ATOM 1507 C CA . ARG A 1 190 ? -2.178 -4.650 27.725 1.00 89.81 190 ARG A CA 1
ATOM 1508 C C . ARG A 1 190 ? -1.624 -3.383 27.086 1.00 89.81 190 ARG A C 1
ATOM 1510 O O . ARG A 1 190 ? -1.687 -2.315 27.688 1.00 89.81 190 ARG A O 1
ATOM 1517 N N . SER A 1 191 ? -1.093 -3.506 25.873 1.00 94.06 191 SER A N 1
ATOM 1518 C CA . SER A 1 191 ? -0.723 -2.339 25.072 1.00 94.06 191 SER A CA 1
ATOM 1519 C C . SER A 1 191 ? -1.980 -1.696 24.459 1.00 94.06 191 SER A C 1
ATOM 1521 O O . SER A 1 191 ? -2.990 -2.375 24.255 1.00 94.06 191 SER A O 1
ATOM 1523 N N . ALA A 1 192 ? -1.951 -0.392 24.166 1.00 95.44 192 ALA A N 1
ATOM 1524 C CA . ALA A 1 192 ? -3.037 0.241 23.412 1.00 95.44 192 ALA A CA 1
ATOM 1525 C C . ALA A 1 192 ? -3.217 -0.364 21.998 1.00 95.44 192 ALA A C 1
ATOM 1527 O O . ALA A 1 192 ? -4.369 -0.592 21.620 1.00 95.44 192 ALA A O 1
ATOM 1528 N N . PRO A 1 193 ? -2.143 -0.700 21.250 1.00 95.25 193 PRO A N 1
ATOM 1529 C CA . PRO A 1 193 ? -2.241 -1.485 20.022 1.00 95.25 193 PRO A CA 1
ATOM 1530 C C . PRO A 1 193 ? -3.033 -2.794 20.158 1.00 95.25 193 PRO A C 1
ATOM 1532 O O . PRO A 1 193 ? -3.950 -3.023 19.371 1.00 95.25 193 PRO A O 1
ATOM 1535 N N . ASP A 1 194 ? -2.756 -3.605 21.187 1.00 93.31 194 ASP A N 1
ATOM 1536 C CA . ASP A 1 194 ? -3.439 -4.893 21.403 1.00 93.31 194 ASP A CA 1
ATOM 1537 C C . ASP A 1 194 ? -4.953 -4.701 21.581 1.00 93.31 194 ASP A C 1
ATOM 1539 O O . ASP A 1 194 ? -5.759 -5.525 21.147 1.00 93.31 194 ASP A O 1
ATOM 1543 N N . LEU A 1 195 ? -5.356 -3.616 22.253 1.00 95.69 195 LEU A N 1
ATOM 1544 C CA . LEU A 1 195 ? -6.768 -3.305 22.469 1.00 95.69 195 LEU A CA 1
ATOM 1545 C C . LEU A 1 195 ? -7.477 -2.888 21.180 1.00 95.69 195 LEU A C 1
ATOM 1547 O O . LEU A 1 195 ? -8.649 -3.224 21.004 1.00 95.69 195 LEU A O 1
ATOM 1551 N N . LEU A 1 196 ? -6.789 -2.169 20.293 1.00 96.94 196 LEU A N 1
ATOM 1552 C CA . LEU A 1 196 ? -7.336 -1.783 18.994 1.00 96.94 196 LEU A CA 1
ATOM 1553 C C . LEU A 1 196 ? -7.474 -2.991 18.066 1.00 96.94 196 LEU A C 1
ATOM 1555 O O . LEU A 1 196 ? -8.515 -3.134 17.431 1.00 96.94 196 LEU A O 1
ATOM 1559 N N . GLU A 1 197 ? -6.510 -3.918 18.061 1.00 94.44 197 GLU A N 1
ATOM 1560 C CA . GLU A 1 197 ? -6.669 -5.182 17.327 1.00 94.44 197 GLU A CA 1
ATOM 1561 C C . GLU A 1 197 ? -7.821 -6.022 17.872 1.00 94.44 197 GLU A C 1
ATOM 1563 O O . GLU A 1 197 ? -8.609 -6.564 17.098 1.00 94.44 197 GLU A O 1
ATOM 1568 N N . ALA A 1 198 ? -7.966 -6.103 19.199 1.00 94.19 198 ALA A N 1
ATOM 1569 C CA . ALA A 1 198 ? -9.086 -6.811 19.808 1.00 94.19 198 ALA A CA 1
ATOM 1570 C C . ALA A 1 198 ? -10.434 -6.190 19.406 1.00 94.19 198 ALA A C 1
ATOM 1572 O O . ALA A 1 198 ? -11.382 -6.916 19.104 1.00 94.19 198 ALA A O 1
ATOM 1573 N N . LEU A 1 199 ? -10.514 -4.855 19.367 1.00 97.12 199 LEU A N 1
ATOM 1574 C CA . LEU A 1 199 ? -11.691 -4.134 18.883 1.00 97.12 199 LEU A CA 1
ATOM 1575 C C . LEU A 1 199 ? -11.964 -4.429 17.401 1.00 97.12 199 LEU A C 1
ATOM 1577 O O . LEU A 1 199 ? -13.104 -4.718 17.052 1.00 97.12 199 LEU A O 1
ATOM 1581 N N . ALA A 1 200 ? -10.940 -4.396 16.548 1.00 96.88 200 ALA A N 1
ATOM 1582 C CA . ALA A 1 200 ? -11.072 -4.656 15.117 1.00 96.88 200 ALA A CA 1
ATOM 1583 C C . ALA A 1 200 ? -11.582 -6.075 14.833 1.00 96.88 200 ALA A C 1
ATOM 1585 O O . ALA A 1 200 ? -12.523 -6.255 14.061 1.00 96.88 200 ALA A O 1
ATOM 1586 N N . TYR A 1 201 ? -11.035 -7.078 15.525 1.00 95.44 201 TYR A N 1
ATOM 1587 C CA . TYR A 1 201 ? -11.530 -8.450 15.433 1.00 95.44 201 TYR A CA 1
ATOM 1588 C C . TYR A 1 201 ? -12.965 -8.592 15.926 1.00 95.44 201 TYR A C 1
ATOM 1590 O O . TYR A 1 201 ? -13.762 -9.264 15.278 1.00 95.44 201 TYR A O 1
ATOM 1598 N N . PHE A 1 202 ? -13.309 -7.956 17.048 1.00 96.00 202 PHE A N 1
ATOM 1599 C CA . PHE A 1 202 ? -14.683 -7.956 17.541 1.00 96.00 202 PHE A CA 1
ATOM 1600 C C . PHE A 1 202 ? -15.641 -7.364 16.502 1.00 96.00 202 PHE A C 1
ATOM 1602 O O . PHE A 1 202 ? -16.670 -7.964 16.210 1.00 96.00 202 PHE A O 1
ATOM 1609 N N . VAL A 1 203 ? -15.300 -6.222 15.900 1.00 97.56 203 VAL A N 1
ATOM 1610 C CA . VAL A 1 203 ? -16.124 -5.600 14.854 1.00 97.56 203 VAL A CA 1
ATOM 1611 C C . VAL A 1 203 ? -16.278 -6.532 13.651 1.00 97.56 203 VAL A C 1
ATOM 1613 O O . VAL A 1 203 ? -17.406 -6.786 13.233 1.00 97.56 203 VAL A O 1
ATOM 1616 N N . ALA A 1 204 ? -15.177 -7.095 13.147 1.00 97.38 204 ALA A N 1
ATOM 1617 C CA . ALA A 1 204 ? -15.188 -8.033 12.026 1.00 97.38 204 ALA A CA 1
ATOM 1618 C C . ALA A 1 204 ? -16.073 -9.264 12.303 1.00 97.38 204 ALA A C 1
ATOM 1620 O O . ALA A 1 204 ? -16.909 -9.621 11.475 1.00 97.38 204 ALA A O 1
ATOM 1621 N N . GLU A 1 205 ? -15.946 -9.884 13.482 1.00 96.38 205 GLU A N 1
ATOM 1622 C CA . GLU A 1 205 ? -16.755 -11.044 13.877 1.00 96.38 205 GLU A CA 1
ATOM 1623 C C . GLU A 1 205 ? -18.244 -10.715 13.982 1.00 96.38 205 GLU A C 1
ATOM 1625 O O . GLU A 1 205 ? -19.081 -11.469 13.487 1.00 96.38 205 GLU A O 1
ATOM 1630 N N . GLN A 1 206 ? -18.590 -9.612 14.648 1.00 97.38 206 GLN A N 1
ATOM 1631 C CA . GLN A 1 206 ? -19.987 -9.236 14.854 1.00 97.38 206 GLN A CA 1
ATOM 1632 C C . GLN A 1 206 ? -20.654 -8.833 13.536 1.00 97.38 206 GLN A C 1
ATOM 1634 O O . GLN A 1 206 ? -21.807 -9.196 13.300 1.00 97.38 206 GLN A O 1
ATOM 1639 N N . TYR A 1 207 ? -19.920 -8.151 12.655 1.00 98.31 207 TYR A N 1
ATOM 1640 C CA . TYR A 1 207 ? -20.379 -7.831 11.307 1.00 98.31 207 TYR A CA 1
ATOM 1641 C C . TYR A 1 207 ? -20.593 -9.101 10.468 1.00 98.31 207 TYR A C 1
ATOM 1643 O O . TYR A 1 207 ? -21.671 -9.291 9.908 1.00 98.31 207 TYR A O 1
ATOM 1651 N N . ALA A 1 208 ? -19.636 -10.037 10.463 1.00 97.81 208 ALA A N 1
ATOM 1652 C CA . ALA A 1 208 ? -19.752 -11.294 9.717 1.00 97.81 208 ALA A CA 1
ATOM 1653 C C . ALA A 1 208 ? -20.929 -12.178 10.179 1.00 97.81 208 ALA A C 1
ATOM 1655 O O . ALA A 1 208 ? -21.526 -12.888 9.370 1.00 97.81 208 ALA A O 1
ATOM 1656 N N . LYS A 1 209 ? -21.295 -12.123 11.467 1.00 97.38 209 LYS A N 1
ATOM 1657 C CA . LYS A 1 209 ? -22.479 -12.812 12.016 1.00 97.38 209 LYS A CA 1
ATOM 1658 C C . LYS A 1 209 ? -23.805 -12.109 11.698 1.00 97.38 209 LYS A C 1
ATOM 1660 O O . LYS A 1 209 ? -24.861 -12.667 11.984 1.00 97.38 209 LYS A O 1
ATOM 1665 N N . GLY A 1 210 ? -23.772 -10.891 11.153 1.00 97.31 210 GLY A N 1
ATOM 1666 C CA . GLY A 1 210 ? -24.9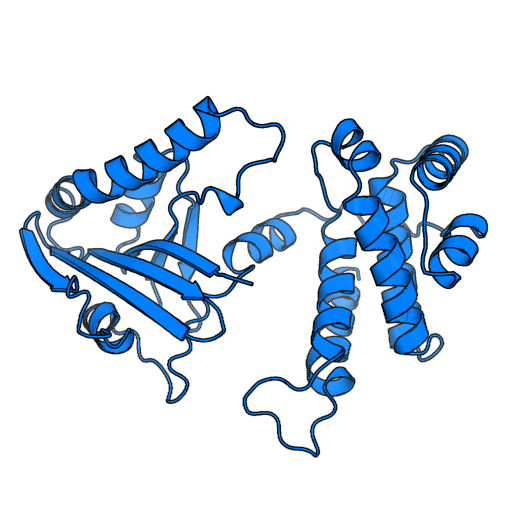53 -10.039 10.988 1.00 97.31 210 GLY A CA 1
ATOM 1667 C C . GLY A 1 210 ? -25.480 -9.452 12.305 1.00 97.31 210 GLY A C 1
ATOM 1668 O O . GLY A 1 210 ? -26.611 -8.977 12.357 1.00 97.31 210 GLY A O 1
ATOM 1669 N N . GLU A 1 211 ? -24.678 -9.489 13.374 1.00 97.81 211 GLU A N 1
ATOM 1670 C CA . GLU A 1 211 ? -25.005 -8.928 14.695 1.00 97.81 211 GLU A CA 1
ATOM 1671 C C . GLU A 1 211 ? -24.626 -7.440 14.809 1.00 97.81 211 GLU A C 1
ATOM 1673 O O . GLU A 1 211 ? -25.014 -6.770 15.766 1.00 97.81 211 GLU A O 1
ATOM 1678 N N . MET A 1 212 ? -23.874 -6.915 13.839 1.00 97.50 212 MET A N 1
ATOM 1679 C CA . MET A 1 212 ? -23.512 -5.505 13.709 1.00 97.50 212 MET A CA 1
ATOM 1680 C C . MET A 1 212 ? -23.804 -5.038 12.283 1.00 97.50 212 MET A C 1
ATOM 1682 O O . MET A 1 212 ? -23.419 -5.707 11.326 1.00 97.50 212 MET A O 1
ATOM 1686 N N . SER A 1 213 ? -24.496 -3.903 12.145 1.00 98.12 213 SER A N 1
ATOM 1687 C CA . SER A 1 213 ? -24.757 -3.299 10.836 1.00 98.12 213 SER A CA 1
ATOM 1688 C C . SER A 1 213 ? -23.467 -2.766 10.204 1.00 98.12 213 SER A C 1
ATOM 1690 O O . SER A 1 213 ? -22.480 -2.523 10.903 1.00 98.12 213 SER A O 1
ATOM 1692 N N . TYR A 1 214 ? -23.477 -2.560 8.886 1.00 97.50 214 TYR A N 1
ATOM 1693 C CA . TYR A 1 214 ? -22.356 -1.945 8.179 1.00 97.50 214 TYR A CA 1
ATOM 1694 C C . TYR A 1 214 ? -22.003 -0.562 8.750 1.00 97.50 214 TYR A C 1
ATOM 1696 O O . TYR A 1 214 ? -20.855 -0.326 9.122 1.00 97.50 214 TYR A O 1
ATOM 1704 N N . ASP A 1 215 ? -22.998 0.317 8.907 1.00 97.25 215 ASP A N 1
ATOM 1705 C CA . ASP A 1 215 ? -22.807 1.681 9.422 1.00 97.25 215 ASP A CA 1
ATOM 1706 C C . ASP A 1 215 ? -22.207 1.678 10.836 1.00 97.25 215 ASP A C 1
ATOM 1708 O O . ASP A 1 215 ? -21.307 2.461 11.156 1.00 97.25 215 ASP A O 1
ATOM 1712 N N . ASP A 1 216 ? -22.671 0.759 11.686 1.00 97.94 216 ASP A N 1
ATOM 1713 C CA . ASP A 1 216 ? -22.141 0.562 13.033 1.00 97.94 216 ASP A CA 1
ATOM 1714 C C . ASP A 1 216 ? -20.678 0.115 13.023 1.00 97.94 216 ASP A C 1
ATOM 1716 O O . ASP A 1 216 ? -19.865 0.608 13.818 1.00 97.94 216 ASP A O 1
ATOM 1720 N N . ALA A 1 217 ? -20.350 -0.842 12.158 1.00 98.12 217 ALA A N 1
ATOM 1721 C CA . ALA A 1 217 ? -19.012 -1.390 12.036 1.00 98.12 217 ALA A CA 1
ATOM 1722 C C . ALA A 1 217 ? -18.036 -0.348 11.468 1.00 98.12 217 ALA A C 1
ATOM 1724 O O . ALA A 1 217 ? -17.000 -0.095 12.092 1.00 98.12 217 ALA A O 1
ATOM 1725 N N . SER A 1 218 ? -18.408 0.339 10.379 1.00 97.31 218 SER A N 1
ATOM 1726 C CA . SER A 1 218 ? -17.631 1.447 9.805 1.00 97.31 218 SER A CA 1
ATOM 1727 C C . SER A 1 218 ? -17.397 2.547 10.843 1.00 97.31 218 SER A C 1
ATOM 1729 O O . SER A 1 218 ? -16.257 2.958 11.062 1.00 97.31 218 SER A O 1
ATOM 1731 N N . THR A 1 219 ? -18.431 2.963 11.587 1.00 97.69 219 THR A N 1
ATOM 1732 C CA . THR A 1 219 ? -18.304 3.999 12.632 1.00 97.69 219 THR A CA 1
ATOM 1733 C C . THR A 1 219 ? -17.256 3.634 13.688 1.00 97.69 219 THR A C 1
ATOM 1735 O O . THR A 1 219 ? -16.427 4.467 14.071 1.00 97.69 219 THR A O 1
ATOM 1738 N N . ARG A 1 220 ? -17.250 2.378 14.148 1.00 98.44 220 ARG A N 1
ATOM 1739 C CA . ARG A 1 220 ? -16.297 1.895 15.160 1.00 98.44 220 ARG A CA 1
ATOM 1740 C C . ARG A 1 220 ? -14.880 1.805 14.611 1.00 98.44 220 ARG A C 1
ATOM 1742 O O . ARG A 1 220 ? -13.945 2.203 15.306 1.00 98.44 220 ARG A O 1
ATOM 1749 N N . MET A 1 221 ? -14.713 1.335 13.377 1.00 98.38 221 MET A N 1
ATOM 1750 C CA . MET A 1 221 ? -13.395 1.262 12.743 1.00 98.38 221 MET A CA 1
ATOM 1751 C C . MET A 1 221 ? -12.826 2.641 12.436 1.00 98.38 221 MET A C 1
ATOM 1753 O O . MET A 1 221 ? -11.640 2.874 12.663 1.00 98.38 221 MET A O 1
ATOM 1757 N N . HIS A 1 222 ? -13.675 3.592 12.053 1.00 96.94 222 HIS A N 1
ATOM 1758 C CA . HIS A 1 222 ? -13.309 4.998 11.958 1.00 96.94 222 HIS A CA 1
ATOM 1759 C C . HIS A 1 222 ? -12.847 5.571 13.302 1.00 96.94 222 HIS A C 1
ATOM 1761 O O . HIS A 1 222 ? -11.866 6.313 13.355 1.00 96.94 222 HIS A O 1
ATOM 1767 N N . ALA A 1 223 ? -13.516 5.233 14.406 1.00 98.12 223 ALA A N 1
ATOM 1768 C CA . ALA A 1 223 ? -13.077 5.644 15.738 1.00 98.12 223 ALA A CA 1
ATOM 1769 C C . ALA A 1 223 ? -11.710 5.034 16.101 1.00 98.12 223 ALA A C 1
ATOM 1771 O O . ALA A 1 223 ? -10.846 5.733 16.639 1.00 98.12 223 ALA A O 1
ATOM 1772 N N . ALA A 1 224 ? -11.512 3.750 15.782 1.00 98.06 224 ALA A N 1
ATOM 1773 C CA . ALA A 1 224 ? -10.278 3.011 16.035 1.00 98.06 224 ALA A CA 1
ATOM 1774 C C . ALA A 1 224 ? -9.096 3.573 15.238 1.00 98.06 224 ALA A C 1
ATOM 1776 O O . ALA A 1 224 ? -8.046 3.842 15.821 1.00 98.06 224 ALA A O 1
ATOM 1777 N N . ILE A 1 225 ? -9.264 3.820 13.935 1.00 96.81 225 ILE A N 1
ATOM 1778 C CA . ILE A 1 225 ? -8.181 4.364 13.113 1.00 96.81 225 ILE A CA 1
ATOM 1779 C C . ILE A 1 225 ? -7.838 5.795 13.533 1.00 96.81 225 ILE A C 1
ATOM 1781 O O . ILE A 1 225 ? -6.665 6.102 13.699 1.00 96.81 225 ILE A O 1
ATOM 1785 N N . LYS A 1 226 ? -8.835 6.641 13.842 1.00 95.56 226 LYS A N 1
ATOM 1786 C CA . LYS A 1 226 ? -8.604 8.024 14.303 1.00 95.56 226 LYS A CA 1
ATOM 1787 C C . LYS A 1 226 ? -7.736 8.091 15.558 1.00 95.56 226 LYS A C 1
ATOM 1789 O O . LYS A 1 226 ? -6.899 8.985 15.662 1.00 95.56 226 LYS A O 1
ATOM 1794 N N . VAL A 1 227 ? -7.940 7.184 16.518 1.00 97.31 227 VAL A N 1
ATOM 1795 C CA . VAL A 1 227 ? -7.094 7.134 17.721 1.00 97.31 227 VAL A CA 1
ATOM 1796 C C . VAL A 1 227 ? -5.745 6.474 17.445 1.00 97.31 227 VAL A C 1
ATOM 1798 O O . VAL A 1 227 ? -4.746 6.939 17.982 1.00 97.31 227 VAL A O 1
ATOM 1801 N N . ALA A 1 228 ? -5.690 5.452 16.585 1.00 95.88 228 ALA A N 1
ATOM 1802 C CA . ALA A 1 228 ? -4.439 4.810 16.176 1.00 95.88 228 ALA A CA 1
ATOM 1803 C C . ALA A 1 228 ? -3.509 5.770 15.422 1.00 95.88 228 ALA A C 1
ATOM 1805 O O . ALA A 1 228 ? -2.298 5.577 15.427 1.00 95.88 228 ALA A O 1
ATOM 1806 N N . THR A 1 229 ? -4.075 6.791 14.771 1.00 91.50 229 THR A N 1
ATOM 1807 C CA . THR A 1 229 ? -3.344 7.785 13.981 1.00 91.50 229 THR A CA 1
ATOM 1808 C C . THR A 1 229 ? -3.235 9.154 14.647 1.00 91.50 229 THR A C 1
ATOM 1810 O O . THR A 1 229 ? -2.911 10.135 13.978 1.00 91.50 229 THR A O 1
ATOM 1813 N N . CYS A 1 230 ? -3.542 9.275 15.943 1.00 90.06 230 CYS A N 1
ATOM 1814 C CA . CYS A 1 230 ? -3.382 10.545 16.648 1.00 90.06 230 CYS A CA 1
ATOM 1815 C C . CYS A 1 230 ? -1.949 10.724 17.170 1.00 90.06 230 CYS A C 1
ATOM 1817 O O . CYS A 1 230 ? -1.271 9.761 17.528 1.00 90.06 230 CYS A O 1
ATOM 1819 N N . GLU A 1 231 ? -1.497 11.977 17.262 1.00 90.06 231 GLU A N 1
ATOM 1820 C CA . GLU A 1 231 ? -0.131 12.320 17.681 1.00 90.06 231 GLU A CA 1
ATOM 1821 C C . GLU A 1 231 ? 0.276 11.692 19.036 1.00 90.06 231 GLU A C 1
ATOM 1823 O O . GLU A 1 231 ? 1.351 11.094 19.098 1.00 90.06 231 GLU A O 1
ATOM 1828 N N . PRO A 1 232 ? -0.561 11.705 20.098 1.00 90.50 232 PRO A N 1
ATOM 1829 C CA . PRO A 1 232 ? -0.216 11.043 21.358 1.00 90.50 232 PRO A CA 1
ATOM 1830 C C . PRO A 1 232 ? -0.021 9.524 21.262 1.00 90.50 232 PRO A C 1
ATOM 1832 O O . PRO A 1 232 ? 0.849 8.987 21.943 1.00 90.50 232 PRO A O 1
ATOM 1835 N N . PHE A 1 233 ? -0.823 8.831 20.446 1.00 92.88 233 PHE A N 1
ATOM 1836 C CA . PHE A 1 233 ? -0.680 7.389 20.236 1.00 92.88 233 PHE A CA 1
ATOM 1837 C C . PHE A 1 233 ? 0.620 7.101 19.487 1.00 92.88 233 PHE A C 1
ATOM 1839 O O . PHE A 1 233 ? 1.434 6.284 19.910 1.00 92.88 233 PHE A O 1
ATOM 1846 N N . TRP A 1 234 ? 0.842 7.830 18.398 1.00 87.31 234 TRP A N 1
ATOM 1847 C CA . TRP A 1 234 ? 2.030 7.715 17.567 1.00 87.31 234 TRP A CA 1
ATOM 1848 C C . TRP A 1 234 ? 3.331 7.987 18.317 1.00 87.31 234 TRP A C 1
ATOM 1850 O O . TRP A 1 234 ? 4.305 7.277 18.088 1.00 87.31 234 TRP A O 1
ATOM 1860 N N . ALA A 1 235 ? 3.340 8.951 19.238 1.00 82.25 235 ALA A N 1
ATOM 1861 C CA . ALA A 1 235 ? 4.499 9.235 20.078 1.00 82.25 235 ALA A CA 1
ATOM 1862 C C . ALA A 1 235 ? 4.844 8.091 21.054 1.00 82.25 235 ALA A C 1
ATOM 1864 O O . ALA A 1 235 ? 6.009 7.932 21.408 1.00 82.25 235 ALA A O 1
ATOM 1865 N N . GLU A 1 236 ? 3.859 7.306 21.508 1.00 89.75 236 GLU A N 1
ATOM 1866 C CA . GLU A 1 236 ? 4.079 6.193 22.449 1.00 89.75 236 GLU A CA 1
ATOM 1867 C C . GLU A 1 236 ? 4.407 4.871 21.738 1.00 89.75 236 GLU A C 1
ATOM 1869 O O . GLU A 1 236 ? 5.147 4.055 22.285 1.00 89.75 236 GLU A O 1
ATOM 1874 N N . TYR A 1 237 ? 3.883 4.669 20.526 1.00 84.31 237 TYR A N 1
ATOM 1875 C CA . TYR A 1 237 ? 3.980 3.403 19.790 1.00 84.31 237 TYR A CA 1
ATOM 1876 C C . TYR A 1 237 ? 4.712 3.522 18.448 1.00 84.31 237 TYR A C 1
ATOM 1878 O O . TYR A 1 237 ? 4.492 2.694 17.575 1.00 84.31 237 TYR A O 1
ATOM 1886 N N . ASP A 1 238 ? 5.563 4.534 18.267 1.00 80.38 238 ASP A N 1
ATOM 1887 C CA . ASP A 1 238 ? 6.419 4.693 17.076 1.00 80.38 238 ASP A CA 1
ATOM 1888 C C . ASP A 1 238 ? 5.630 4.622 15.750 1.00 80.38 238 ASP A C 1
ATOM 1890 O O . ASP A 1 238 ? 5.930 3.846 14.846 1.00 80.38 238 ASP A O 1
ATOM 1894 N N . ARG A 1 239 ? 4.513 5.367 15.689 1.00 71.06 239 ARG A N 1
ATOM 1895 C CA . ARG A 1 239 ? 3.529 5.355 14.580 1.00 71.06 239 ARG A CA 1
ATOM 1896 C C . ARG A 1 239 ? 2.977 3.990 14.167 1.00 71.06 239 ARG A C 1
ATOM 1898 O O . ARG A 1 239 ? 2.323 3.889 13.129 1.00 71.06 239 ARG A O 1
ATOM 1905 N N . PHE A 1 240 ? 3.146 2.962 14.989 1.00 82.19 240 PHE A N 1
ATOM 1906 C CA . PHE A 1 240 ? 2.585 1.645 14.737 1.00 82.19 240 PHE A CA 1
ATOM 1907 C C . PHE A 1 240 ? 1.059 1.715 14.641 1.00 82.19 240 PHE A C 1
ATOM 1909 O O . PHE A 1 240 ? 0.378 1.932 15.637 1.00 82.19 240 PHE A O 1
ATOM 1916 N N . VAL A 1 241 ? 0.500 1.496 13.454 1.00 88.50 241 VAL A N 1
ATOM 1917 C CA . VAL A 1 241 ? -0.935 1.240 13.307 1.00 88.50 241 VAL A CA 1
ATOM 1918 C C . VAL A 1 241 ? -1.119 -0.272 13.307 1.00 88.50 241 VAL A C 1
ATOM 1920 O O . VAL A 1 241 ? -0.513 -0.937 12.464 1.00 88.50 241 VAL A O 1
ATOM 1923 N N . PRO A 1 242 ? -1.934 -0.836 14.215 1.00 91.00 242 PRO A N 1
ATOM 1924 C CA . PRO A 1 242 ? -2.048 -2.280 14.291 1.00 91.00 242 PRO A CA 1
ATOM 1925 C C . PRO A 1 242 ? -2.569 -2.870 12.969 1.00 91.00 242 PRO A C 1
ATOM 1927 O O . PRO A 1 242 ? -3.637 -2.444 12.511 1.00 91.00 242 PRO A O 1
ATOM 1930 N N . PRO A 1 243 ? -1.854 -3.841 12.366 1.00 86.19 243 PRO A N 1
ATOM 1931 C CA . PRO A 1 243 ? -2.169 -4.454 11.077 1.00 86.19 243 PRO A CA 1
ATOM 1932 C C . PRO A 1 243 ? -3.641 -4.802 10.880 1.00 86.19 243 PRO A C 1
ATOM 1934 O O . PRO A 1 243 ? -4.259 -4.395 9.898 1.00 86.19 243 PRO A O 1
ATOM 1937 N N . ILE A 1 244 ? -4.228 -5.505 11.851 1.00 93.19 244 ILE A N 1
ATOM 1938 C CA . ILE A 1 244 ? -5.626 -5.938 11.773 1.00 93.19 244 ILE A CA 1
ATOM 1939 C C . ILE A 1 244 ? -6.578 -4.751 11.882 1.00 93.19 244 ILE A C 1
ATOM 1941 O O . ILE A 1 244 ? -7.587 -4.703 11.184 1.00 93.19 244 ILE A O 1
ATOM 1945 N N . THR A 1 245 ? -6.248 -3.762 12.715 1.00 95.94 245 THR A N 1
ATOM 1946 C CA . THR A 1 245 ? -7.050 -2.535 12.812 1.00 95.94 245 THR A CA 1
ATOM 1947 C C . THR A 1 245 ? -7.092 -1.815 11.470 1.00 95.94 245 THR A C 1
ATOM 1949 O O . THR A 1 245 ? -8.169 -1.415 11.032 1.00 95.94 245 THR A O 1
ATOM 1952 N N . LEU A 1 246 ? -5.942 -1.692 10.800 1.00 94.19 246 LEU A N 1
ATOM 1953 C CA . LEU A 1 246 ? -5.846 -1.057 9.490 1.00 94.19 246 LEU A CA 1
ATOM 1954 C C . LEU A 1 246 ? -6.589 -1.853 8.411 1.00 94.19 246 LEU A C 1
ATOM 1956 O O . LEU A 1 246 ? -7.378 -1.266 7.678 1.00 94.19 246 LEU A O 1
ATOM 1960 N N . ALA A 1 247 ? -6.382 -3.169 8.343 1.00 92.81 247 ALA A N 1
ATOM 1961 C CA . ALA A 1 247 ? -6.998 -4.025 7.331 1.00 92.81 247 ALA A CA 1
ATOM 1962 C C . ALA A 1 247 ? -8.531 -4.038 7.439 1.00 92.81 247 ALA A C 1
ATOM 1964 O O . ALA A 1 247 ? -9.228 -3.861 6.442 1.00 92.81 247 ALA A O 1
ATOM 1965 N N . VAL A 1 248 ? -9.068 -4.178 8.658 1.00 97.06 248 VAL A N 1
ATOM 1966 C CA . VAL A 1 248 ? -10.519 -4.122 8.887 1.00 97.06 248 VAL A CA 1
ATOM 1967 C C . VAL A 1 248 ? -11.053 -2.729 8.543 1.00 97.06 248 VAL A C 1
ATOM 1969 O O . VAL A 1 248 ? -12.074 -2.630 7.872 1.00 97.06 248 VAL A O 1
ATOM 1972 N N . TYR A 1 249 ? -10.360 -1.650 8.930 1.00 97.69 249 TYR A N 1
ATOM 1973 C CA . TYR A 1 249 ? -10.757 -0.289 8.554 1.00 97.69 249 TYR A CA 1
ATOM 1974 C C . TYR A 1 249 ? -10.815 -0.112 7.031 1.00 97.69 249 TYR A C 1
ATOM 1976 O O . TYR A 1 249 ? -11.831 0.349 6.526 1.00 97.69 249 TYR A O 1
ATOM 1984 N N . GLN A 1 250 ? -9.778 -0.531 6.302 1.00 94.12 250 GLN A N 1
ATOM 1985 C CA . GLN A 1 250 ? -9.721 -0.431 4.841 1.00 94.12 250 GLN A CA 1
ATOM 1986 C C . GLN A 1 250 ? -10.820 -1.244 4.148 1.00 94.12 250 GLN A C 1
ATOM 1988 O O . GLN A 1 250 ? -11.343 -0.802 3.130 1.00 94.12 250 GLN A O 1
ATOM 1993 N N . ALA A 1 251 ? -11.206 -2.398 4.702 1.00 95.56 251 ALA A N 1
ATOM 1994 C CA . ALA A 1 251 ? -12.315 -3.193 4.177 1.00 95.56 251 ALA A CA 1
ATOM 1995 C C . ALA A 1 251 ? -13.652 -2.438 4.249 1.00 95.56 251 ALA A C 1
ATOM 1997 O O . ALA A 1 251 ? -14.437 -2.481 3.301 1.00 95.56 251 ALA A O 1
ATOM 1998 N N . PHE A 1 252 ? -13.911 -1.743 5.361 1.00 97.12 252 PHE A N 1
ATOM 1999 C CA . PHE A 1 252 ? -15.089 -0.884 5.485 1.00 97.12 252 PHE A CA 1
ATOM 2000 C C . PHE A 1 252 ? -14.948 0.374 4.626 1.00 97.12 252 PHE A C 1
ATOM 2002 O O . PHE A 1 252 ? -15.852 0.671 3.869 1.00 97.12 252 PHE A O 1
ATOM 2009 N N . ASP A 1 253 ? -13.807 1.062 4.629 1.00 95.19 253 ASP A N 1
ATOM 2010 C CA . ASP A 1 253 ? -13.584 2.251 3.787 1.00 95.19 253 ASP A CA 1
ATOM 2011 C C . ASP A 1 253 ? -13.838 1.961 2.293 1.00 95.19 253 ASP A C 1
ATOM 2013 O O . ASP A 1 253 ? -14.540 2.707 1.611 1.00 95.19 253 ASP A O 1
ATOM 2017 N N . ALA A 1 254 ? -13.371 0.811 1.796 1.00 90.69 254 ALA A N 1
ATOM 2018 C CA . ALA A 1 254 ? -13.609 0.373 0.423 1.00 90.69 254 ALA A CA 1
ATOM 2019 C C . ALA A 1 254 ? -15.087 0.067 0.111 1.00 90.69 254 ALA A C 1
ATOM 2021 O O . ALA A 1 254 ? -15.480 0.122 -1.053 1.00 90.69 254 ALA A O 1
ATOM 2022 N N . GLY A 1 255 ? -15.907 -0.254 1.114 1.00 94.38 255 GLY A N 1
ATOM 2023 C CA . GLY A 1 255 ? -17.338 -0.517 0.951 1.00 94.38 255 GLY A CA 1
ATOM 2024 C C . GLY A 1 255 ? -18.218 0.734 0.955 1.00 94.38 255 GLY A C 1
ATOM 2025 O O . GLY A 1 255 ? -19.423 0.619 0.738 1.00 94.38 255 GLY A O 1
ATOM 2026 N N . GLU A 1 256 ? -17.669 1.927 1.215 1.00 91.56 256 GLU A N 1
ATOM 2027 C CA . GLU A 1 256 ? -18.478 3.150 1.356 1.00 91.56 256 GLU A CA 1
ATOM 2028 C C . GLU A 1 256 ? -18.920 3.746 0.017 1.00 91.56 256 GLU A C 1
ATOM 2030 O O . GLU A 1 256 ? -19.872 4.529 -0.037 1.00 91.56 256 GLU A O 1
ATOM 2035 N N . TYR A 1 257 ? -18.240 3.399 -1.073 1.00 89.12 257 TYR A N 1
ATOM 2036 C CA . TYR A 1 257 ? -18.462 4.003 -2.380 1.00 89.12 257 TYR A CA 1
ATOM 2037 C C . TYR A 1 257 ? -18.361 2.988 -3.516 1.00 89.12 257 TYR A C 1
ATOM 2039 O O . TYR A 1 257 ? -17.692 1.965 -3.422 1.00 89.12 257 TYR A O 1
ATOM 2047 N N . TYR A 1 258 ? -19.032 3.302 -4.624 1.00 88.38 258 TYR A N 1
ATOM 2048 C CA . TYR A 1 258 ? -18.874 2.579 -5.882 1.00 88.38 258 TYR A CA 1
ATOM 2049 C C . TYR A 1 258 ? -17.493 2.865 -6.470 1.00 88.38 258 TYR A C 1
ATOM 2051 O O . TYR A 1 258 ? -17.077 4.025 -6.546 1.00 88.38 258 TYR A O 1
ATOM 2059 N N . HIS A 1 259 ? -16.805 1.825 -6.931 1.00 87.88 259 HIS A N 1
ATOM 2060 C CA . HIS A 1 259 ? -15.507 1.960 -7.581 1.00 87.88 259 HIS A CA 1
ATOM 2061 C C . HIS A 1 259 ? -15.674 2.090 -9.101 1.00 87.88 259 HIS A C 1
ATOM 2063 O O . HIS A 1 259 ? -16.697 1.682 -9.662 1.00 87.88 259 HIS A O 1
ATOM 2069 N N . PRO A 1 260 ? -14.685 2.663 -9.811 1.00 88.00 260 PRO A N 1
ATOM 2070 C CA . PRO A 1 260 ? -14.712 2.720 -11.267 1.00 88.00 260 PRO A CA 1
ATOM 2071 C C . PRO A 1 260 ? -14.929 1.333 -11.891 1.00 88.00 260 PRO A C 1
ATOM 2073 O O . PRO A 1 260 ? -14.194 0.392 -11.608 1.00 88.00 260 PRO A O 1
ATOM 2076 N N . GLY A 1 261 ? -15.936 1.218 -12.759 1.00 90.19 261 GLY A N 1
ATOM 2077 C CA . GLY A 1 261 ? -16.302 -0.043 -13.416 1.00 90.19 261 GLY A CA 1
ATOM 2078 C C . GLY A 1 261 ? -17.396 -0.844 -12.707 1.00 90.19 261 GLY A C 1
ATOM 2079 O O . GLY A 1 261 ? -17.871 -1.830 -13.272 1.00 90.19 261 GLY A O 1
ATOM 2080 N N . ASP A 1 262 ? -17.844 -0.418 -11.525 1.00 91.38 262 ASP A N 1
ATOM 2081 C CA . ASP A 1 262 ? -19.012 -1.015 -10.882 1.00 91.38 262 ASP A CA 1
ATOM 2082 C C . ASP A 1 262 ? -20.308 -0.650 -11.612 1.00 91.38 262 ASP A C 1
ATOM 2084 O O . ASP A 1 262 ? -20.559 0.509 -11.953 1.00 91.38 262 ASP A O 1
ATOM 2088 N N . GLY A 1 263 ? -21.145 -1.664 -11.844 1.00 90.88 263 GLY A N 1
ATOM 2089 C CA . GLY A 1 263 ? -22.531 -1.471 -12.257 1.00 90.88 263 GLY A CA 1
ATOM 2090 C C . GLY A 1 263 ? -23.383 -0.940 -11.101 1.00 90.88 263 GLY A C 1
ATOM 2091 O O . GLY A 1 263 ? -23.050 -1.122 -9.931 1.00 90.88 263 GLY A O 1
ATOM 2092 N N . PHE A 1 264 ? -24.513 -0.304 -11.412 1.00 90.88 264 PHE A N 1
ATOM 2093 C CA . PHE A 1 264 ? -25.435 0.237 -10.397 1.00 90.88 264 PHE A CA 1
ATOM 2094 C C . PHE A 1 264 ? -26.078 -0.846 -9.517 1.00 90.88 264 PHE A C 1
ATOM 2096 O O . PHE A 1 264 ? -26.626 -0.550 -8.461 1.00 90.88 264 PHE A O 1
ATOM 2103 N N . GLU A 1 265 ? -26.055 -2.093 -9.975 1.00 95.06 265 GLU A N 1
ATOM 2104 C CA . GLU A 1 265 ? -26.519 -3.275 -9.259 1.00 95.06 265 GLU A CA 1
ATOM 2105 C C . GLU A 1 265 ? -25.490 -3.838 -8.269 1.00 95.06 265 GLU A C 1
ATOM 2107 O O . GLU A 1 265 ? -25.833 -4.707 -7.467 1.00 95.06 265 GLU A O 1
ATOM 2112 N N . VAL A 1 266 ? -24.237 -3.380 -8.331 1.00 94.38 266 VAL A N 1
ATOM 2113 C CA . VAL A 1 266 ? -23.167 -3.842 -7.446 1.00 94.38 266 VAL A CA 1
ATOM 2114 C C . VAL A 1 266 ? -23.324 -3.176 -6.087 1.00 94.38 266 VAL A C 1
ATOM 2116 O O . VAL A 1 266 ? -23.297 -1.961 -5.976 1.00 94.38 266 VAL A O 1
ATOM 2119 N N . SER A 1 267 ? -23.431 -3.975 -5.033 1.00 96.81 267 SER A N 1
ATOM 2120 C CA . SER A 1 267 ? -23.311 -3.493 -3.658 1.00 96.81 267 SER A CA 1
ATOM 2121 C C . SER A 1 267 ? -21.822 -3.403 -3.291 1.00 96.81 267 SER A C 1
ATOM 2123 O O . SER A 1 267 ? -21.154 -4.445 -3.280 1.00 96.81 267 SER A O 1
ATOM 2125 N N . PRO A 1 268 ? -21.264 -2.205 -3.011 1.00 94.00 268 PRO A N 1
ATOM 2126 C CA . PRO A 1 268 ? -19.851 -2.079 -2.652 1.00 94.00 268 PRO A CA 1
ATOM 2127 C C . PRO A 1 268 ? -19.500 -2.841 -1.370 1.00 94.00 268 PRO A C 1
ATOM 2129 O O . PRO A 1 268 ? -18.458 -3.485 -1.301 1.00 94.00 268 PRO A O 1
ATOM 2132 N N . GLU A 1 269 ? -20.410 -2.862 -0.395 1.00 97.06 269 GLU A N 1
ATOM 2133 C CA . GLU A 1 269 ? -20.291 -3.684 0.811 1.00 97.06 269 GLU A CA 1
ATOM 2134 C C . GLU A 1 269 ? -20.109 -5.174 0.461 1.00 97.06 269 GLU A C 1
ATOM 2136 O O . GLU A 1 269 ? -19.195 -5.836 0.962 1.00 97.06 269 GLU A O 1
ATOM 2141 N N . ASP A 1 270 ? -20.964 -5.708 -0.419 1.00 97.06 270 ASP A N 1
ATOM 2142 C CA . ASP A 1 270 ? -20.917 -7.122 -0.805 1.00 97.06 270 ASP A CA 1
ATOM 2143 C C . ASP A 1 270 ? -19.659 -7.464 -1.604 1.00 97.06 270 ASP A C 1
ATOM 2145 O O . ASP A 1 270 ? -19.138 -8.574 -1.486 1.00 97.06 270 ASP A O 1
ATOM 2149 N N . LYS A 1 271 ? -19.176 -6.521 -2.418 1.00 96.19 271 LYS A N 1
ATOM 2150 C CA . LYS A 1 271 ? -18.037 -6.734 -3.312 1.00 96.19 271 LYS A CA 1
ATOM 2151 C C . LYS A 1 271 ? -16.684 -6.506 -2.636 1.00 96.19 271 LYS A C 1
ATOM 2153 O O . LYS A 1 271 ? -15.751 -7.243 -2.940 1.00 96.19 271 LYS A O 1
ATOM 2158 N N . TYR A 1 272 ? -16.566 -5.521 -1.747 1.00 92.75 272 TYR A N 1
ATOM 2159 C CA . TYR A 1 272 ? -15.275 -5.073 -1.206 1.00 92.75 272 TYR A CA 1
ATOM 2160 C C . TYR A 1 272 ? -15.124 -5.302 0.298 1.00 92.75 272 TYR A C 1
ATOM 2162 O O . TYR A 1 272 ? -14.035 -5.653 0.743 1.00 92.75 272 TYR A O 1
ATOM 2170 N N . THR A 1 273 ? -16.192 -5.177 1.090 1.00 96.56 273 THR A N 1
ATOM 2171 C CA . THR A 1 273 ? -16.097 -5.361 2.547 1.00 96.56 273 THR A CA 1
ATOM 2172 C C . THR A 1 273 ? -16.197 -6.831 2.935 1.00 96.56 273 THR A C 1
ATOM 2174 O O . THR A 1 273 ? -15.297 -7.365 3.586 1.00 96.56 273 THR A O 1
ATOM 2177 N N . LYS A 1 274 ? -17.272 -7.521 2.531 1.00 97.25 274 LYS A N 1
ATOM 2178 C CA . LYS A 1 274 ? -17.544 -8.901 2.979 1.00 97.25 274 LYS A CA 1
ATOM 2179 C C . LYS A 1 274 ? -16.424 -9.898 2.656 1.00 97.25 274 LYS A C 1
ATOM 2181 O O . LYS A 1 274 ? -16.085 -10.666 3.560 1.00 97.25 274 LYS A O 1
ATOM 2186 N N . PRO A 1 275 ? -15.824 -9.906 1.448 1.00 94.81 275 PRO A N 1
ATOM 2187 C CA . PRO A 1 275 ? -14.752 -10.848 1.132 1.00 94.81 275 PRO A CA 1
ATOM 2188 C C . PRO A 1 275 ? -13.521 -10.646 2.019 1.00 94.81 275 PRO A C 1
ATOM 2190 O O . PRO A 1 275 ? -13.036 -11.604 2.615 1.00 94.81 275 PRO A O 1
ATOM 2193 N N . VAL A 1 276 ? -13.089 -9.395 2.202 1.00 91.50 276 VAL A N 1
ATOM 2194 C CA . VAL A 1 276 ? -11.906 -9.067 3.011 1.00 91.50 276 VAL A CA 1
ATOM 2195 C C . VAL A 1 276 ? -12.136 -9.403 4.486 1.00 91.50 276 VAL A C 1
ATOM 2197 O O . VAL A 1 276 ? -11.265 -9.981 5.133 1.00 91.50 276 VAL A O 1
ATOM 2200 N N . ILE A 1 277 ? -13.326 -9.121 5.030 1.00 96.81 277 ILE A N 1
ATOM 2201 C CA . ILE A 1 277 ? -13.660 -9.523 6.405 1.00 96.81 277 ILE A CA 1
ATOM 2202 C C . ILE A 1 277 ? -13.630 -11.050 6.562 1.00 96.81 277 ILE A C 1
ATOM 2204 O O . ILE A 1 277 ? -13.104 -11.551 7.558 1.00 96.81 277 ILE A O 1
ATOM 2208 N N . ALA A 1 278 ? -14.159 -11.799 5.591 1.00 93.62 278 ALA A N 1
ATOM 2209 C CA . ALA A 1 278 ? -14.125 -13.259 5.627 1.00 93.62 278 ALA A CA 1
ATOM 2210 C C . ALA A 1 278 ? -12.685 -13.801 5.600 1.00 93.62 278 ALA A C 1
ATOM 2212 O O . ALA A 1 278 ? -12.369 -14.712 6.365 1.00 93.62 278 ALA A O 1
ATOM 2213 N N . GLU A 1 279 ? -11.806 -13.217 4.783 1.00 89.38 279 GLU A N 1
ATOM 2214 C CA . GLU A 1 279 ? -10.381 -13.569 4.720 1.00 89.38 279 GLU A CA 1
ATOM 2215 C C . GLU A 1 279 ? -9.653 -13.284 6.039 1.00 89.38 279 GLU A C 1
ATOM 2217 O O . GLU A 1 279 ? -8.963 -14.164 6.560 1.00 89.38 279 GLU A O 1
ATOM 2222 N N . ILE A 1 280 ? -9.861 -12.102 6.632 1.00 90.19 280 ILE A N 1
ATOM 2223 C CA . ILE A 1 280 ? -9.271 -11.722 7.929 1.00 90.19 280 ILE A CA 1
ATOM 2224 C C . ILE A 1 280 ? -9.676 -12.715 9.027 1.00 90.19 280 ILE A C 1
ATOM 2226 O O . ILE A 1 280 ? -8.845 -13.130 9.836 1.00 90.19 280 ILE A O 1
ATOM 2230 N N . LEU A 1 281 ? -10.950 -13.117 9.067 1.00 92.31 281 LEU A N 1
ATOM 2231 C CA . LEU A 1 281 ? -11.440 -14.073 10.063 1.00 92.31 281 LEU A CA 1
ATOM 2232 C C . LEU A 1 281 ? -10.952 -15.501 9.795 1.00 92.31 281 LEU A C 1
ATOM 2234 O O . LEU A 1 281 ? -10.667 -16.223 10.750 1.00 92.31 281 LEU A O 1
ATOM 2238 N N . ALA A 1 282 ? -10.820 -15.904 8.529 1.00 88.00 282 ALA A N 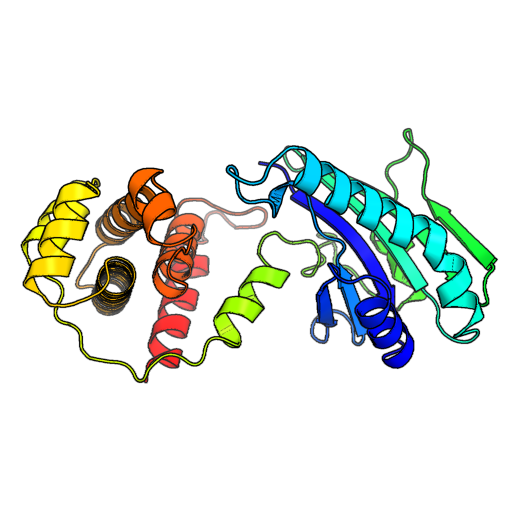1
ATOM 2239 C CA . ALA A 1 282 ? -10.279 -17.209 8.159 1.00 88.00 282 ALA A CA 1
ATOM 2240 C C . ALA A 1 282 ? -8.795 -17.345 8.531 1.00 88.00 282 ALA A C 1
ATOM 2242 O O . ALA A 1 282 ? -8.389 -18.404 8.996 1.00 88.00 282 ALA A O 1
ATOM 2243 N N . ALA A 1 283 ? -8.003 -16.276 8.400 1.00 80.75 283 ALA A N 1
ATOM 2244 C CA . ALA A 1 283 ? -6.586 -16.262 8.778 1.00 80.75 283 ALA A CA 1
ATOM 2245 C C . ALA A 1 283 ? -6.346 -16.348 10.299 1.00 80.75 283 ALA A C 1
ATOM 2247 O O . ALA A 1 283 ? -5.235 -16.643 10.741 1.00 80.75 283 ALA A O 1
ATOM 2248 N N . ARG A 1 284 ? -7.379 -16.088 11.111 1.00 77.88 284 ARG A N 1
ATOM 2249 C CA . ARG A 1 284 ? -7.312 -16.166 12.574 1.00 77.88 284 ARG A CA 1
ATOM 2250 C C . ARG A 1 284 ? -7.500 -17.591 13.114 1.00 77.88 284 ARG A C 1
ATOM 2252 O O . ARG A 1 284 ? -7.063 -17.846 14.236 1.00 77.88 284 ARG A O 1
ATOM 2259 N N . GLY A 1 285 ? -8.205 -18.464 12.387 1.00 55.81 285 GLY A N 1
ATOM 2260 C CA . GLY A 1 285 ? -8.586 -19.822 12.817 1.00 55.81 285 GLY A CA 1
ATOM 2261 C C . GLY A 1 285 ? -7.575 -20.889 12.426 1.00 55.81 285 GLY A C 1
ATOM 2262 O O . GLY A 1 285 ? -7.378 -21.810 13.251 1.00 55.81 285 GLY A O 1
#

Radius of gyration: 21.79 Å; chains: 1; bounding box: 53×37×59 Å

Sequence (285 aa):
MGYQFQGLLTTHADAAKAAEQRWRYCEVKRVHEQWDGFIVRCPNVDDLHPTEDEAACERIYQQMDEVKDGLLALSAEFPTALLVFVDVECFGGVCLYRGLHALAGEVVARFESVDIEHDLAEILRPLGVQLGIDRYFQPFTRGYFELDRLQTWQHPAPRTISVHPALLDAALTGVIVYPLLRQIASSMARSAPDLLEALAYFVAEQYAKGEMSYDDASTRMHAAIKVATCEPFWAEYDRFVPPITLAVYQAFDAGEYYHPGDGFEVSPEDKYTKPVIAEILAARG

Secondary structure (DSSP, 8-state):
-EEEEEEEEES-HHHHHHHHHHSTT-EEEEE-SS-SEEEEEPP-GGGS-TTS-HHHHHHHHHHHHHHHHHHHHHHHHSTT--EEEEEEEEETTEEEEEEEEEETTEEEEEE--TTS---HHHHHGGGT----TT---GGGSTTTTHHHHHHSS-------PPPPHHHHHHHHTT---HHHHHHHHHHHT--HHHHHHHHHHHHHHHHHTTSS-HHHHHHHHHHHHHHHTSHHHHHHHTT---HHHHHHHHHHHHTSSPPTT--TT--HIIIIIHHHHHHHHHTT-

pLDDT: mean 89.88, std 12.15, range [38.59, 98.62]

Foldseek 3Di:
DKAKWWWKWWQDPVLLVVLCVVQVQWDKDADDPQAGTIIITQDDPVPDDVVDDVVVVVSSVVSSVCCVVCVLVSQLVVQVMKMKIWIWIGDPNDIAIWIFIHHNSDTPGGGDDPVDRDLVCVSCVVSVGDADPVSDDLCRDPCSRVVVVLVPPPPPQDDQDDADVVLLVQLQVLADAQVNLVVVCVVVVHDSLVNLLNQLLVLLVCVLVVVADLVSSLSSLSNSVVNLQDPVNCVVVVSDRRSSSVQLNVQSVQQPDDDPPDDPPDRSCVVRNNVSSVVSVVVND